Protein AF-F9QA56-F1 (afdb_monomer)

Nearest PDB structures (foldseek):
  3ea0-assembly1_B  TM=2.515E-01  e=5.660E+00  Chlorobaculum tepidum TLS
  6xyw-assembly1_Bb  TM=1.939E-01  e=3.636E+00  Arabidopsis thaliana
  6xlp-assembly1_A  TM=2.332E-01  e=3.414E+00  Escherichia coli
  7zhf-assembly1_A  TM=1.892E-01  e=4.988E+00  Sulfolobus acidocaldarius

Sequence (209 aa):
MPCRKQERSIDASATKNHLLLNNFVAMQKRMEHYQKSTERPYLHLVDGGLTDNSGLASLLDMSNLLSMRKLYADLKNYNLRNIIVVNVNAQNERTSDIDKSADIPGIKDVVNTVINVPIDKATESTVLRSQKFADQWNAYAKRKKGTKIKIYFVNLSLKNLPEGQLKNDVLNIGTSFYLPESDVDKLREAARILLEQSKEYHAALKALQ

Mean predicted aligned error: 13.63 Å

Secondary structure (DSSP, 8-state):
-----------HHHHHHHHHHHHHHHHHHHHHHHH-TTT--------GGGT-SSSHHHHHHHHHHS-HHHHHHHHHTTT--EEEEEEEE-------GGGG--SPPPHHHHHHHHHHHHHHHHHHHHHHHHHHHHHHHHHHHHTSSSS--EEEEEEEEGGGSPSSHHHHHHHT----S---HHHHHHHHHHHHHHHHH-HHHHHHHHHH-

Solvent-accessible surface area (backbone atoms only — not comparable to full-atom values): 12656 Å² total; per-residue (Å²): 139,84,87,81,83,79,81,79,79,77,59,68,67,60,55,50,54,51,51,52,50,52,51,52,53,54,48,50,57,56,50,55,61,68,67,38,50,89,86,44,79,71,86,88,82,72,68,59,61,65,68,34,68,70,63,53,62,63,59,49,49,59,52,67,76,38,55,68,68,56,53,51,56,58,49,52,76,69,72,51,48,75,46,79,45,79,47,66,45,77,76,61,61,70,82,65,73,67,87,76,53,96,65,82,78,50,76,68,54,53,51,49,51,65,50,48,57,58,23,53,55,42,35,52,54,40,52,55,48,51,49,51,48,31,52,52,46,36,60,54,30,70,76,50,81,76,89,47,51,39,53,34,67,27,79,44,45,58,85,74,47,67,90,52,69,68,35,57,53,65,26,50,57,73,97,58,101,67,80,56,70,72,57,53,52,49,49,53,51,50,50,51,55,54,50,75,70,32,66,48,44,52,56,44,53,66,71,75,110

Organism: NCBI:txid1035188

Foldseek 3Di:
DDDDDDDDPPPPVVVLVVVLVVVVVVVVVVVVVVVPCVVPVDDDDDDCCLQEVFCLVVVVVVPSVDDLVRVQVVVVVVVAQEAEAETEAQAADPPPCPVVDPDDDDPVRVVVVVSVPNHVVSHVVSLVVVVVVQVVQQVVQVPDPDRGYHYQYHYHYLCPDPDDDLSNLSSNQDPDPDDDPVNVVSVVVSVVRRLVPTPSNVVRVVSVD

Structure (mmCIF, N/CA/C/O backbone):
data_AF-F9QA56-F1
#
_entry.id   AF-F9QA56-F1
#
loop_
_atom_site.group_PDB
_atom_site.id
_atom_site.type_symbol
_atom_site.label_atom_id
_atom_site.label_alt_id
_atom_site.label_comp_id
_atom_site.label_asym_id
_atom_site.label_entity_id
_atom_site.label_seq_id
_atom_site.pdbx_PDB_ins_code
_atom_site.Cartn_x
_atom_site.Cartn_y
_atom_site.Cartn_z
_atom_site.occupancy
_atom_site.B_iso_or_equiv
_atom_site.auth_seq_id
_atom_site.auth_comp_id
_atom_site.auth_asym_id
_atom_site.auth_atom_id
_atom_site.pdbx_PDB_model_num
ATOM 1 N N . MET A 1 1 ? -13.045 49.785 26.413 1.00 35.81 1 MET A N 1
ATOM 2 C CA . MET A 1 1 ? -13.601 49.104 25.222 1.00 35.81 1 MET A CA 1
ATOM 3 C C . MET A 1 1 ? -12.590 48.080 24.716 1.00 35.81 1 MET A C 1
ATOM 5 O O . MET A 1 1 ? -11.540 48.508 24.255 1.00 35.81 1 MET A O 1
ATOM 9 N N . PRO A 1 2 ? -12.835 46.762 24.816 1.00 37.34 2 PRO A N 1
ATOM 10 C CA . PRO A 1 2 ? -12.006 45.763 24.152 1.00 37.34 2 PRO A CA 1
ATOM 11 C C . PRO A 1 2 ? -12.667 45.283 22.850 1.00 37.34 2 PRO A C 1
ATOM 13 O O . PRO A 1 2 ? -13.856 44.970 22.808 1.00 37.34 2 PRO A O 1
ATOM 16 N N . CYS A 1 3 ? -11.877 45.242 21.779 1.00 30.14 3 CYS A N 1
ATOM 17 C CA . CYS A 1 3 ? -12.280 44.790 20.452 1.00 30.14 3 CYS A CA 1
ATOM 18 C C . CYS A 1 3 ? -12.356 43.252 20.428 1.00 30.14 3 CYS A C 1
ATOM 20 O O . CYS A 1 3 ? -11.351 42.566 20.619 1.00 30.14 3 CYS A O 1
ATOM 22 N N . ARG A 1 4 ? -13.560 42.704 20.233 1.00 34.50 4 ARG A N 1
ATOM 23 C CA . ARG A 1 4 ? -13.838 41.261 20.178 1.00 34.50 4 ARG A CA 1
ATOM 24 C C . ARG A 1 4 ? -13.562 40.767 18.754 1.00 34.50 4 ARG A C 1
ATOM 26 O O . ARG A 1 4 ? -14.357 41.026 17.855 1.00 34.50 4 ARG A O 1
ATOM 33 N N . LYS A 1 5 ? -12.441 40.072 18.527 1.00 39.38 5 LYS A N 1
ATOM 34 C CA . LYS A 1 5 ? -12.202 39.366 17.257 1.00 39.38 5 LYS A CA 1
ATOM 35 C C . LYS A 1 5 ? -13.172 38.187 17.156 1.00 39.38 5 LYS A C 1
ATOM 37 O O . LYS A 1 5 ? -13.175 37.301 18.003 1.00 39.38 5 LYS A O 1
ATOM 42 N N . GLN A 1 6 ? -14.014 38.219 16.133 1.00 39.41 6 GLN A N 1
ATOM 43 C CA . GLN A 1 6 ? -14.978 37.181 15.795 1.00 39.41 6 GLN A CA 1
ATOM 44 C C . GLN A 1 6 ? -14.269 36.172 14.878 1.00 39.41 6 GLN A C 1
ATOM 46 O O . GLN A 1 6 ? -14.028 36.459 13.706 1.00 39.41 6 GLN A O 1
ATOM 51 N N . GLU A 1 7 ? -13.872 35.017 15.411 1.00 35.66 7 GLU A N 1
ATOM 52 C CA . GLU A 1 7 ? -13.363 33.907 14.599 1.00 35.66 7 GLU A CA 1
ATOM 53 C C . GLU A 1 7 ? -14.521 33.300 13.796 1.00 35.66 7 GLU A C 1
ATOM 55 O O . GLU A 1 7 ? -15.458 32.727 14.351 1.00 35.66 7 GLU A O 1
ATOM 60 N N . ARG A 1 8 ? -14.473 33.448 12.466 1.00 38.41 8 ARG A N 1
ATOM 61 C CA . ARG A 1 8 ? -15.330 32.695 11.544 1.00 38.41 8 ARG A CA 1
ATOM 62 C C . ARG A 1 8 ? -14.814 31.260 11.481 1.00 38.41 8 ARG A C 1
ATOM 64 O O . ARG A 1 8 ? -13.819 30.990 10.811 1.00 38.41 8 ARG A O 1
ATOM 71 N N . SER A 1 9 ? -15.510 30.338 12.135 1.00 38.72 9 SER A N 1
ATOM 72 C CA . SER A 1 9 ? -15.392 28.910 11.859 1.00 38.72 9 SER A CA 1
ATOM 73 C C . SER A 1 9 ? -15.979 28.630 10.471 1.00 38.72 9 SER A C 1
ATOM 75 O O . SER A 1 9 ? -17.186 28.486 10.293 1.00 38.72 9 SER A O 1
ATOM 77 N N . ILE A 1 10 ? -15.123 28.612 9.448 1.00 44.69 10 ILE A N 1
ATOM 78 C CA . ILE A 1 10 ? -15.511 28.150 8.113 1.00 44.69 10 ILE A CA 1
ATOM 79 C C . ILE A 1 10 ? -15.828 26.656 8.235 1.00 44.69 10 ILE A C 1
ATOM 81 O O . ILE A 1 10 ? -14.953 25.840 8.525 1.00 44.69 10 ILE A O 1
ATOM 85 N N . ASP A 1 11 ? -17.106 26.323 8.072 1.00 47.97 11 ASP A N 1
ATOM 86 C CA . ASP A 1 11 ? -17.644 24.978 8.226 1.00 47.97 11 ASP A CA 1
ATOM 87 C C . ASP A 1 11 ? -17.081 24.031 7.151 1.00 47.97 11 ASP A C 1
ATOM 89 O O . ASP A 1 11 ? -17.517 24.010 5.998 1.00 47.97 11 ASP A O 1
ATOM 93 N N . ALA A 1 12 ? -16.094 23.223 7.544 1.00 44.12 12 ALA A N 1
ATOM 94 C CA . ALA A 1 12 ? -15.416 22.241 6.699 1.00 44.12 12 ALA A CA 1
ATOM 95 C C . ALA A 1 12 ? -16.366 21.189 6.081 1.00 44.12 12 ALA A C 1
ATOM 97 O O . ALA A 1 12 ? -15.994 20.516 5.116 1.00 44.12 12 ALA A O 1
ATOM 98 N N . SER A 1 13 ? -17.585 21.043 6.619 1.00 38.88 13 SER A N 1
ATOM 99 C CA . SER A 1 13 ? -18.652 20.192 6.078 1.00 38.88 13 SER A CA 1
ATOM 100 C C . SER A 1 13 ? -19.217 20.745 4.764 1.00 38.88 13 SER A C 1
ATOM 102 O O . SER A 1 13 ? -19.320 20.019 3.770 1.00 38.88 13 SER A O 1
ATOM 104 N N . ALA A 1 14 ? -19.517 22.047 4.726 1.00 39.56 14 ALA A N 1
ATOM 105 C CA . ALA A 1 14 ? -20.070 22.721 3.555 1.00 39.56 14 ALA A CA 1
ATOM 106 C C . ALA A 1 14 ? -19.071 22.730 2.386 1.00 39.56 14 ALA A C 1
ATOM 108 O O . ALA A 1 14 ? -19.434 22.432 1.247 1.00 39.56 14 ALA A O 1
ATOM 109 N N . THR A 1 15 ? -17.789 22.961 2.678 1.00 50.47 15 THR A N 1
ATOM 110 C CA . THR A 1 15 ? -16.713 22.971 1.676 1.00 50.47 15 THR A CA 1
ATOM 111 C C . THR A 1 15 ? -16.468 21.585 1.075 1.00 50.47 15 THR A C 1
ATOM 113 O O . THR A 1 15 ? -16.257 21.471 -0.130 1.00 50.47 15 THR A O 1
ATOM 116 N N . LYS A 1 16 ? -16.554 20.511 1.877 1.00 47.44 16 LYS A N 1
ATOM 117 C CA . LYS A 1 16 ? -16.443 19.123 1.388 1.00 47.44 16 LYS A CA 1
ATOM 118 C C . LYS A 1 16 ? -17.591 18.743 0.459 1.00 47.44 16 LYS A C 1
ATOM 120 O O . LYS A 1 16 ? -17.346 18.142 -0.584 1.00 47.44 16 LYS A O 1
ATOM 125 N N . ASN A 1 17 ? -18.822 19.105 0.821 1.00 48.44 17 ASN A N 1
ATOM 126 C CA . ASN A 1 17 ? -19.997 18.835 -0.007 1.00 48.44 17 ASN A CA 1
ATOM 127 C C . ASN A 1 17 ? -19.939 19.612 -1.327 1.00 48.44 17 ASN A C 1
ATOM 129 O O . ASN A 1 17 ? -20.243 19.049 -2.373 1.00 48.44 17 ASN A O 1
ATOM 133 N N . HIS A 1 18 ? -19.472 20.863 -1.297 1.00 46.66 18 HIS A N 1
ATOM 134 C CA . HIS A 1 18 ? -19.273 21.666 -2.501 1.00 46.66 18 HIS A CA 1
ATOM 135 C C . HIS A 1 18 ? -18.178 21.085 -3.413 1.00 46.66 18 HIS A C 1
ATOM 137 O O . HIS A 1 18 ? -18.371 20.981 -4.620 1.00 46.66 18 HIS A O 1
ATOM 143 N N . LEU A 1 19 ? -17.062 20.617 -2.843 1.00 49.53 19 LEU A N 1
ATOM 144 C CA . LEU A 1 19 ? -15.977 19.983 -3.598 1.00 49.53 19 LEU A CA 1
ATOM 145 C C . LEU A 1 19 ? -16.416 18.662 -4.255 1.00 49.53 19 LEU A C 1
ATOM 147 O O . LEU A 1 19 ? -16.087 18.409 -5.411 1.00 49.53 19 LEU A O 1
ATOM 151 N N . LEU A 1 20 ? -17.192 17.838 -3.542 1.00 52.03 20 LEU A N 1
ATOM 152 C CA . LEU A 1 20 ? -17.760 16.598 -4.081 1.00 52.03 20 LEU A CA 1
ATOM 153 C C . LEU A 1 20 ? -18.742 16.871 -5.224 1.00 52.03 20 LEU A C 1
ATOM 155 O O . LEU A 1 20 ? -18.661 16.215 -6.260 1.00 52.03 20 LEU A O 1
ATOM 159 N N . LEU A 1 21 ? -19.627 17.858 -5.060 1.00 52.78 21 LEU A N 1
ATOM 160 C CA . LEU A 1 21 ? -20.592 18.239 -6.090 1.00 52.78 21 LEU A CA 1
ATOM 161 C C . LEU A 1 21 ? -19.885 18.771 -7.343 1.00 52.78 21 LEU A C 1
ATOM 163 O O . LEU A 1 21 ? -20.208 18.365 -8.455 1.00 52.78 21 LEU A O 1
ATOM 167 N N . ASN A 1 22 ? -18.869 19.617 -7.162 1.00 64.69 22 ASN A N 1
ATOM 168 C CA . ASN A 1 22 ? -18.089 20.174 -8.265 1.00 64.69 22 ASN A CA 1
ATOM 169 C C . ASN A 1 22 ? -17.319 19.088 -9.023 1.00 64.69 22 ASN A C 1
ATOM 171 O O . ASN A 1 22 ? -17.294 19.104 -10.252 1.00 64.69 22 ASN A O 1
ATOM 175 N N . ASN A 1 23 ? -16.749 18.110 -8.314 1.00 61.75 23 ASN A N 1
ATOM 176 C CA . ASN A 1 23 ? -16.077 16.974 -8.943 1.00 61.75 23 ASN A CA 1
ATOM 177 C C . ASN A 1 23 ? -17.061 16.091 -9.722 1.00 61.75 23 ASN A C 1
ATOM 179 O O . ASN A 1 23 ? -16.741 15.653 -10.825 1.00 61.75 23 ASN A O 1
ATOM 183 N N . PHE A 1 24 ? -18.268 15.876 -9.193 1.00 65.06 24 PHE A N 1
ATOM 184 C CA . PHE A 1 24 ? -19.305 15.100 -9.872 1.00 65.06 24 PHE A CA 1
ATOM 185 C C . PHE A 1 24 ? -19.802 15.801 -11.145 1.00 65.06 24 PHE A C 1
ATOM 187 O O . PHE A 1 24 ? -19.897 15.177 -12.198 1.00 65.06 24 PHE A O 1
ATOM 194 N N . VAL A 1 25 ? -20.031 17.116 -11.082 1.00 68.62 25 VAL A N 1
ATOM 195 C CA . VAL A 1 25 ? -20.419 17.935 -12.243 1.00 68.62 25 VAL A CA 1
ATOM 196 C C . VAL A 1 25 ? -19.295 17.994 -13.282 1.00 68.62 25 VAL A C 1
ATOM 198 O O . VAL A 1 25 ? -19.552 17.895 -14.481 1.00 68.62 25 VAL A O 1
ATOM 201 N N . ALA A 1 26 ? -18.037 18.111 -12.852 1.00 68.81 26 ALA A N 1
ATOM 202 C CA . ALA A 1 26 ? -16.885 18.075 -13.752 1.00 68.81 26 ALA A CA 1
ATOM 203 C C . ALA A 1 26 ? -16.736 16.708 -14.440 1.00 68.81 26 ALA A C 1
ATOM 205 O O . ALA A 1 26 ? -16.426 16.643 -15.631 1.00 68.81 26 ALA A O 1
ATOM 206 N N . MET A 1 27 ? -16.996 15.620 -13.710 1.00 65.69 27 MET A N 1
ATOM 207 C CA . MET A 1 27 ? -17.016 14.265 -14.254 1.00 65.69 27 MET A CA 1
ATOM 208 C C . MET A 1 27 ? -18.163 14.082 -15.254 1.00 65.69 27 MET A C 1
ATOM 210 O O . MET A 1 27 ? -17.912 13.608 -16.357 1.00 65.69 27 MET A O 1
ATOM 214 N N . GLN A 1 28 ? -19.382 14.533 -14.936 1.00 68.12 28 GLN A N 1
ATOM 215 C CA . GLN A 1 28 ? -20.512 14.511 -15.873 1.00 68.12 28 GLN A CA 1
ATOM 216 C C . GLN A 1 28 ? -20.207 15.285 -17.158 1.00 68.12 28 GLN A C 1
ATOM 218 O O . GLN A 1 28 ? -20.360 14.729 -18.239 1.00 68.12 28 GLN A O 1
ATOM 223 N N . LYS A 1 29 ? -19.667 16.508 -17.064 1.00 72.62 29 LYS A N 1
ATOM 224 C CA . LYS A 1 29 ? -19.265 17.289 -18.248 1.00 72.62 29 LYS A CA 1
ATOM 225 C C . LYS A 1 29 ? -18.205 16.585 -19.096 1.00 72.62 29 LYS A C 1
ATOM 227 O O . LYS A 1 29 ? -18.256 16.649 -20.324 1.00 72.62 29 LYS A O 1
ATOM 232 N N . ARG A 1 30 ? -17.245 15.900 -18.462 1.00 67.44 30 ARG A N 1
ATOM 233 C CA . ARG A 1 30 ? -16.271 15.052 -19.168 1.00 67.44 30 ARG A CA 1
ATOM 234 C C . ARG A 1 30 ? -16.953 13.876 -19.866 1.00 67.44 30 ARG A C 1
ATOM 236 O O . ARG A 1 30 ? -16.607 13.590 -21.004 1.00 67.44 30 ARG A O 1
ATOM 243 N N . MET A 1 31 ? -17.923 13.228 -19.221 1.00 69.25 31 MET A N 1
ATOM 244 C CA . MET A 1 31 ? -18.678 12.114 -19.804 1.00 69.25 31 MET A CA 1
ATOM 245 C C . MET A 1 31 ? -19.580 12.546 -20.965 1.00 69.25 31 MET A C 1
ATOM 247 O O . MET A 1 31 ? -19.635 11.842 -21.968 1.00 69.25 31 MET A O 1
ATOM 251 N N . GLU A 1 32 ? -20.208 13.721 -20.890 1.00 73.19 32 GLU A N 1
ATOM 252 C CA . GLU A 1 32 ? -21.004 14.300 -21.983 1.00 73.19 32 GLU A CA 1
ATOM 253 C C . GLU A 1 32 ? -20.180 14.469 -23.268 1.00 73.19 32 GLU A C 1
ATOM 255 O O . GLU A 1 32 ? -20.675 14.216 -24.365 1.00 73.19 32 GLU A O 1
ATOM 260 N N . HIS A 1 33 ? -18.894 14.820 -23.152 1.00 64.75 33 HIS A N 1
ATOM 261 C CA . HIS A 1 33 ? -18.004 14.944 -24.312 1.00 64.75 33 HIS A CA 1
ATOM 262 C C . HIS A 1 33 ? -17.713 13.600 -24.995 1.00 64.75 33 HIS A C 1
ATOM 264 O O . HIS A 1 33 ? -17.426 13.585 -26.190 1.00 64.75 33 HIS A O 1
ATOM 270 N N . TYR A 1 34 ? -17.807 12.481 -24.269 1.00 62.66 34 TYR A N 1
ATOM 271 C CA . TYR A 1 34 ? -17.652 11.133 -24.828 1.00 62.66 34 TYR A CA 1
ATOM 272 C C . TYR A 1 34 ? -18.954 10.573 -25.419 1.00 62.66 34 TYR A C 1
ATOM 274 O O . TYR A 1 34 ? -18.911 9.605 -26.171 1.00 62.66 34 TYR A O 1
ATOM 282 N N . GLN A 1 35 ? -20.108 11.176 -25.116 1.00 66.12 35 GLN A N 1
ATOM 283 C CA . GLN A 1 35 ? -21.409 10.763 -25.662 1.00 66.12 35 GLN A CA 1
ATOM 284 C C . GLN A 1 35 ? -21.683 11.335 -27.060 1.00 66.12 35 GLN A C 1
ATOM 286 O O . GLN A 1 35 ? -22.555 10.843 -27.775 1.00 66.12 35 GLN A O 1
ATOM 291 N N . LYS A 1 36 ? -20.924 12.350 -27.483 1.00 75.56 36 LYS A N 1
ATOM 292 C CA . LYS A 1 36 ? -21.028 12.949 -28.817 1.00 75.56 36 LYS A CA 1
ATOM 293 C C . LYS A 1 36 ? -20.202 12.175 -29.849 1.00 75.56 36 LYS A C 1
ATOM 295 O O . LYS A 1 36 ? -19.154 12.641 -30.297 1.00 75.56 36 LYS A O 1
ATOM 300 N N . SER A 1 37 ? -20.694 11.003 -30.249 1.00 61.44 37 SER A N 1
ATOM 301 C CA . SER A 1 37 ? -20.017 10.121 -31.216 1.00 61.44 37 SER A CA 1
ATOM 302 C C . SER A 1 37 ? -19.762 10.770 -32.585 1.00 61.44 37 SER A C 1
ATOM 304 O O . SER A 1 37 ? -18.827 10.384 -33.279 1.00 61.44 37 SER A O 1
ATOM 306 N N . THR A 1 38 ? -20.542 11.789 -32.961 1.00 74.12 38 THR A N 1
ATOM 307 C CA . THR A 1 38 ? -20.359 12.575 -34.192 1.00 74.12 38 THR A CA 1
ATOM 308 C C . THR A 1 38 ? -19.212 13.585 -34.117 1.00 74.12 38 THR A C 1
ATOM 310 O O . THR A 1 38 ? -18.545 13.806 -35.122 1.00 74.12 38 THR A O 1
ATOM 313 N N . GLU A 1 39 ? -18.949 14.187 -32.952 1.00 75.69 39 GLU A N 1
ATOM 314 C CA . GLU A 1 39 ? -17.832 15.133 -32.758 1.00 75.69 39 GLU A CA 1
ATOM 315 C C . GLU A 1 39 ? -16.525 14.407 -32.381 1.00 75.69 39 GLU A C 1
ATOM 317 O O . GLU A 1 39 ? -15.434 14.921 -32.629 1.00 75.69 39 GLU A O 1
ATOM 322 N N . ARG A 1 40 ? -16.619 13.215 -31.774 1.00 64.06 40 ARG A N 1
ATOM 323 C CA . ARG A 1 40 ? -15.479 12.389 -31.343 1.00 64.06 40 ARG A CA 1
ATOM 324 C C . ARG A 1 40 ? -15.723 10.911 -31.673 1.00 64.06 40 ARG A C 1
ATOM 326 O O . ARG A 1 40 ? -16.098 10.143 -30.789 1.00 64.06 40 ARG A O 1
ATOM 333 N N . PRO A 1 41 ? -15.499 10.496 -32.931 1.00 65.62 41 PRO A N 1
ATOM 334 C CA . PRO A 1 41 ? -15.767 9.125 -33.371 1.00 65.62 41 PRO A CA 1
ATOM 335 C C . PRO A 1 41 ? -14.779 8.088 -32.817 1.00 65.62 41 PRO A C 1
ATOM 337 O O . PRO A 1 41 ? -15.047 6.891 -32.889 1.00 65.62 41 PRO A O 1
ATOM 340 N N . TYR A 1 42 ? -13.651 8.527 -32.249 1.00 61.03 42 TYR A N 1
ATOM 341 C CA . TYR A 1 42 ? -12.602 7.651 -31.731 1.00 61.03 42 TYR A CA 1
ATOM 342 C C . TYR A 1 42 ? -12.332 7.927 -30.251 1.00 61.03 42 TYR A C 1
ATOM 344 O O . TYR A 1 42 ? -12.142 9.074 -29.836 1.00 61.03 42 TYR A O 1
ATOM 352 N N . LEU A 1 43 ? -12.289 6.854 -29.458 1.00 67.31 43 LEU A N 1
ATOM 353 C CA . LEU A 1 43 ? -11.922 6.880 -28.047 1.00 67.31 43 LEU A CA 1
ATOM 354 C C . LEU A 1 43 ? -10.460 6.446 -27.902 1.00 67.31 43 LEU A C 1
ATOM 356 O O . LEU A 1 43 ? -10.126 5.286 -28.127 1.00 67.31 43 LEU A O 1
ATOM 360 N N . HIS A 1 44 ? -9.591 7.379 -27.518 1.00 61.47 44 HIS A N 1
ATOM 361 C CA . HIS A 1 44 ? -8.196 7.078 -27.208 1.00 61.47 44 HIS A CA 1
ATOM 362 C C . HIS A 1 44 ? -8.081 6.706 -25.733 1.00 61.47 44 HIS A C 1
ATOM 364 O O . HIS A 1 44 ? -8.224 7.559 -24.857 1.00 61.47 44 HIS A O 1
ATOM 370 N N . LEU A 1 45 ? -7.857 5.422 -25.470 1.00 58.00 45 LEU A N 1
ATOM 371 C CA . LEU A 1 45 ? -7.601 4.903 -24.134 1.00 58.00 45 LEU A CA 1
ATOM 372 C C . LEU A 1 45 ? -6.097 4.790 -23.918 1.00 58.00 45 LEU A C 1
ATOM 374 O O . LEU A 1 45 ? -5.344 4.440 -24.824 1.00 58.00 45 LEU A O 1
ATOM 378 N N . VAL A 1 46 ? -5.683 5.110 -22.703 1.00 62.66 46 VAL A N 1
ATOM 379 C CA . VAL A 1 46 ? -4.301 5.026 -22.245 1.00 62.66 46 VAL A CA 1
ATOM 380 C C . VAL A 1 46 ? -4.277 4.030 -21.090 1.00 62.66 46 VAL A C 1
ATOM 382 O O . VAL A 1 46 ? -5.266 3.923 -20.361 1.00 62.66 46 VAL A O 1
ATOM 385 N N . ASP A 1 47 ? -3.186 3.279 -20.949 1.00 59.62 47 ASP A N 1
ATOM 386 C CA . ASP A 1 47 ? -3.034 2.305 -19.867 1.00 59.62 47 ASP A CA 1
ATOM 387 C C . ASP A 1 47 ? -3.174 2.988 -18.492 1.00 59.62 47 ASP A C 1
ATOM 389 O O . ASP A 1 47 ? -2.595 4.050 -18.245 1.00 59.62 47 ASP A O 1
ATOM 393 N N . GLY A 1 48 ? -3.939 2.364 -17.593 1.00 56.84 48 GLY A N 1
ATOM 394 C CA . GLY A 1 48 ? -4.174 2.844 -16.235 1.00 56.84 48 GLY A CA 1
ATOM 395 C C . GLY A 1 48 ? -2.890 2.985 -15.418 1.00 56.84 48 GLY A C 1
ATOM 396 O O . GLY A 1 48 ? -2.817 3.896 -14.593 1.00 56.84 48 GLY A O 1
ATOM 397 N N . GLY A 1 49 ? -1.853 2.190 -15.717 1.00 58.28 49 GLY A N 1
ATOM 398 C CA . GLY A 1 49 ? -0.530 2.291 -15.083 1.00 58.28 49 GLY A CA 1
ATOM 399 C C . GLY A 1 49 ? 0.172 3.643 -15.284 1.00 58.28 49 GLY A C 1
ATOM 400 O O . GLY A 1 49 ? 1.021 4.019 -14.481 1.00 58.28 49 GLY A O 1
ATOM 401 N N . LEU A 1 50 ? -0.223 4.418 -16.307 1.00 54.09 50 LEU A N 1
ATOM 402 C CA . LEU A 1 50 ? 0.258 5.789 -16.542 1.00 54.09 50 LEU A CA 1
ATOM 403 C C . LEU A 1 50 ? -0.461 6.839 -15.678 1.00 54.09 50 LEU A C 1
ATOM 405 O O . LEU A 1 50 ? -0.020 7.983 -15.577 1.00 54.09 50 LEU A O 1
ATOM 409 N N . THR A 1 51 ? -1.590 6.466 -15.079 1.00 55.19 51 THR A N 1
ATOM 410 C CA . THR A 1 51 ? -2.438 7.348 -14.263 1.00 55.19 51 THR A CA 1
ATOM 411 C C . THR A 1 51 ? -2.440 6.973 -12.780 1.00 55.19 51 THR A C 1
ATOM 413 O O . THR A 1 51 ? -2.675 7.839 -11.940 1.00 55.19 51 THR A O 1
ATOM 416 N N . ASP A 1 52 ? -2.140 5.711 -12.460 1.00 60.94 52 ASP A N 1
ATOM 417 C CA . ASP A 1 52 ? -1.952 5.168 -11.115 1.00 60.94 52 ASP A CA 1
ATOM 418 C C . ASP A 1 52 ? -1.133 3.866 -11.203 1.00 60.94 52 ASP A C 1
ATOM 420 O O . ASP A 1 52 ? -1.580 2.885 -11.794 1.00 60.94 52 ASP A O 1
ATOM 424 N N . ASN A 1 53 ? 0.056 3.837 -10.595 1.00 58.69 53 ASN A N 1
ATOM 425 C CA . ASN A 1 53 ? 0.936 2.660 -10.591 1.00 58.69 53 ASN A CA 1
ATOM 426 C C . ASN A 1 53 ? 0.590 1.649 -9.471 1.00 58.69 53 ASN A C 1
ATOM 428 O O . ASN A 1 53 ? 1.258 0.635 -9.305 1.00 58.69 53 ASN A O 1
ATOM 432 N N . SER A 1 54 ? -0.417 1.931 -8.638 1.00 64.50 54 SER A N 1
ATOM 433 C CA . SER A 1 54 ? -0.765 1.122 -7.457 1.00 64.50 54 SER A CA 1
ATOM 434 C C . SER A 1 54 ? -2.230 0.657 -7.421 1.00 64.50 54 SER A C 1
ATOM 436 O O . SER A 1 54 ? -2.606 -0.116 -6.542 1.00 64.50 54 SER A O 1
ATOM 438 N N . GLY A 1 55 ? -3.082 1.114 -8.346 1.00 67.12 55 GLY A N 1
ATOM 439 C CA . GLY A 1 55 ? -4.513 0.762 -8.407 1.00 67.12 55 GLY A CA 1
ATOM 440 C C . GLY A 1 55 ? -5.352 1.252 -7.214 1.00 67.12 55 GLY A C 1
ATOM 441 O O . GLY A 1 55 ? -6.516 0.873 -7.054 1.00 67.12 55 GLY A O 1
ATOM 442 N N . LEU A 1 56 ? -4.778 2.099 -6.359 1.00 72.00 56 LEU A N 1
ATOM 443 C CA . LEU A 1 56 ? -5.419 2.642 -5.165 1.00 72.00 56 LEU A CA 1
ATOM 444 C C . LEU A 1 56 ? -6.473 3.706 -5.508 1.00 72.00 56 LEU A C 1
ATOM 446 O O . LEU A 1 56 ? -7.409 3.914 -4.732 1.00 72.00 56 LEU A O 1
ATOM 450 N N . ALA A 1 57 ? -6.359 4.364 -6.664 1.00 68.12 57 ALA A N 1
ATOM 451 C CA . ALA A 1 57 ? -7.287 5.396 -7.108 1.00 68.12 57 ALA A CA 1
ATOM 452 C C . ALA A 1 57 ? -8.706 4.835 -7.275 1.00 68.12 57 ALA A C 1
ATOM 454 O O . ALA A 1 57 ? -9.659 5.407 -6.746 1.00 68.12 57 ALA A O 1
ATOM 455 N N . SER A 1 58 ? -8.854 3.664 -7.904 1.00 63.81 58 SER A N 1
ATOM 456 C CA . SER A 1 58 ? -10.162 3.025 -8.100 1.00 63.81 58 SER A CA 1
ATOM 457 C C . SER A 1 58 ? -10.825 2.621 -6.777 1.00 63.81 58 SER A C 1
ATOM 459 O O . SER A 1 58 ? -12.028 2.822 -6.598 1.00 63.81 58 SER A O 1
ATOM 461 N N . LEU A 1 59 ? -10.045 2.117 -5.812 1.00 64.31 59 LEU A N 1
ATOM 462 C CA . LEU A 1 59 ? -10.544 1.792 -4.468 1.00 64.31 59 LEU A CA 1
ATOM 463 C C . LEU A 1 59 ? -11.023 3.046 -3.729 1.00 64.31 59 LEU A C 1
ATOM 465 O O . LEU A 1 59 ? -12.079 3.048 -3.087 1.00 64.31 59 LEU A O 1
ATOM 469 N N . LEU A 1 60 ? -10.263 4.135 -3.842 1.00 67.00 60 LEU A N 1
ATOM 470 C CA . LEU A 1 60 ? -10.625 5.410 -3.241 1.00 67.00 60 LEU A CA 1
ATOM 471 C C . LEU A 1 60 ? -11.864 6.019 -3.894 1.00 67.00 60 LEU A C 1
ATOM 473 O O . LEU A 1 60 ? -12.705 6.549 -3.170 1.00 67.00 60 LEU A O 1
ATOM 477 N N . ASP A 1 61 ? -12.024 5.924 -5.210 1.00 66.19 61 ASP A N 1
ATOM 478 C CA . ASP A 1 61 ? -13.190 6.453 -5.918 1.00 66.19 61 ASP A CA 1
ATOM 479 C C . ASP A 1 61 ? -14.479 5.744 -5.515 1.00 66.19 61 ASP A C 1
ATOM 481 O O . ASP A 1 61 ? -15.456 6.413 -5.168 1.00 66.19 61 ASP A O 1
ATOM 485 N N . MET A 1 62 ? -14.463 4.413 -5.405 1.00 58.62 62 MET A N 1
ATOM 486 C CA . MET A 1 62 ? -15.596 3.664 -4.850 1.00 58.62 62 MET A CA 1
ATOM 487 C C . MET A 1 62 ? -15.935 4.116 -3.420 1.00 58.62 62 MET A C 1
ATOM 489 O O . MET A 1 62 ? -17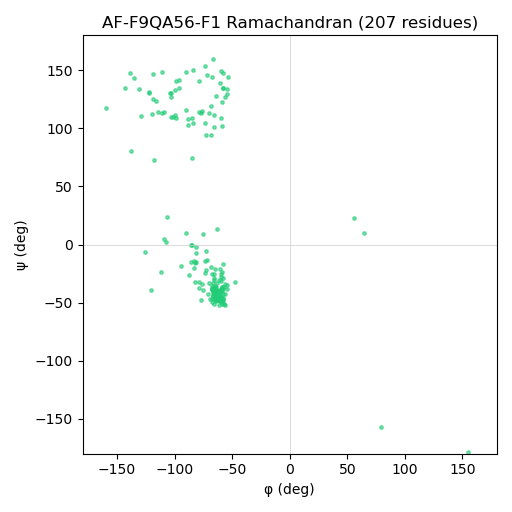.110 4.261 -3.070 1.00 58.62 62 MET A O 1
ATOM 493 N N . SER A 1 63 ? -14.918 4.415 -2.604 1.00 61.28 63 SER A N 1
ATOM 494 C CA . SER A 1 63 ? -15.115 4.938 -1.247 1.00 61.28 63 SER A CA 1
ATOM 495 C C . SER A 1 63 ? -15.588 6.399 -1.195 1.00 61.28 63 SER A C 1
ATOM 497 O O . SER A 1 63 ? -16.157 6.813 -0.191 1.00 61.28 63 SER A O 1
ATOM 499 N N . ASN A 1 64 ? -15.372 7.194 -2.248 1.00 62.78 64 ASN A N 1
ATOM 500 C CA . ASN A 1 64 ? -15.866 8.574 -2.329 1.00 62.78 64 ASN A CA 1
ATOM 501 C C . ASN A 1 64 ? -17.332 8.621 -2.777 1.00 62.78 64 ASN A C 1
ATOM 503 O O . ASN A 1 64 ? -18.072 9.509 -2.353 1.00 62.78 64 ASN A O 1
ATOM 507 N N . LEU A 1 65 ? -17.750 7.672 -3.621 1.00 58.66 65 LEU A N 1
ATOM 508 C CA . LEU A 1 65 ? -19.131 7.540 -4.095 1.00 58.66 65 LEU A CA 1
ATOM 509 C C . LEU A 1 65 ? -20.089 7.131 -2.964 1.00 58.66 65 LEU A C 1
ATOM 511 O O . LEU A 1 65 ? -21.228 7.598 -2.902 1.00 58.66 65 LEU A O 1
ATOM 515 N N . LEU A 1 66 ? -19.628 6.291 -2.034 1.00 60.41 66 LEU A N 1
ATOM 516 C CA . LEU A 1 66 ? -20.386 5.871 -0.855 1.00 60.41 66 LEU A CA 1
ATOM 517 C C . LEU A 1 66 ? -19.899 6.613 0.389 1.00 60.41 66 LEU A C 1
ATOM 519 O O . LEU A 1 66 ? -18.730 6.553 0.739 1.00 60.41 66 LEU A O 1
ATOM 523 N N . SER A 1 67 ? -20.788 7.261 1.150 1.00 74.38 67 SER A N 1
ATOM 524 C CA . SER A 1 67 ? -20.345 7.858 2.417 1.00 74.38 67 SER A CA 1
ATOM 525 C C . SER A 1 67 ? -19.801 6.779 3.365 1.00 74.38 67 SER A C 1
ATOM 527 O O . SER A 1 67 ? -20.405 5.716 3.510 1.00 74.38 67 SER A O 1
ATOM 529 N N . MET A 1 68 ? -18.701 7.071 4.073 1.00 75.12 68 MET A N 1
ATOM 530 C CA . MET A 1 68 ? -18.053 6.155 5.033 1.00 75.12 68 MET A CA 1
ATOM 531 C C . MET A 1 68 ? -19.046 5.498 6.007 1.00 75.12 68 MET A C 1
ATOM 533 O O . MET A 1 68 ? -18.878 4.349 6.400 1.00 75.12 68 MET A O 1
ATOM 537 N N . ARG A 1 69 ? -20.124 6.207 6.371 1.00 79.94 69 ARG A N 1
ATOM 538 C CA . ARG A 1 69 ? -21.209 5.671 7.202 1.00 79.94 69 ARG A CA 1
ATOM 539 C C . ARG A 1 69 ? -21.964 4.521 6.532 1.00 79.94 69 ARG A C 1
ATOM 541 O O . ARG A 1 69 ? -22.228 3.541 7.220 1.00 79.94 69 ARG A O 1
ATOM 548 N N . LYS A 1 70 ? -22.348 4.671 5.258 1.00 78.44 70 LYS A N 1
ATOM 549 C CA . LYS A 1 70 ? -23.063 3.639 4.489 1.00 78.44 70 LYS A CA 1
ATOM 550 C C . LYS A 1 70 ? -22.161 2.425 4.294 1.00 78.44 70 LYS A C 1
ATOM 552 O O . LYS A 1 70 ? -22.512 1.350 4.754 1.00 78.44 70 LYS A O 1
ATOM 557 N N . LEU A 1 71 ? -20.940 2.649 3.803 1.00 78.12 71 LEU A N 1
ATOM 558 C CA . LEU A 1 71 ? -19.957 1.585 3.600 1.00 78.12 71 LEU A CA 1
ATOM 559 C C . LEU A 1 71 ? -19.671 0.795 4.891 1.00 78.12 71 LEU A C 1
AT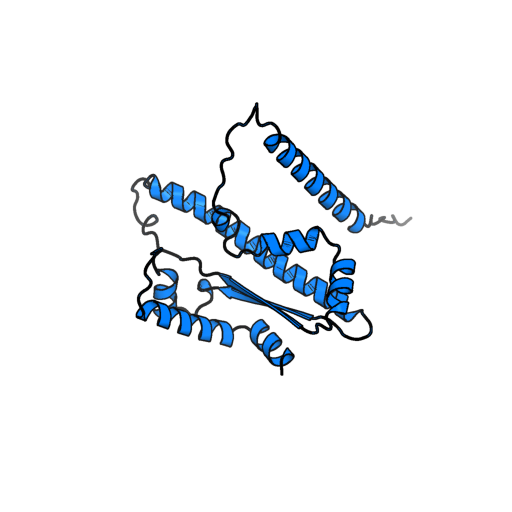OM 561 O O . LEU A 1 71 ? -19.634 -0.429 4.877 1.00 78.12 71 LEU A O 1
ATOM 565 N N . TYR A 1 72 ? -19.527 1.477 6.033 1.00 80.94 72 TYR A N 1
ATOM 566 C CA . TYR A 1 72 ? -19.348 0.809 7.328 1.00 80.94 72 TYR A CA 1
ATOM 567 C C . TYR A 1 72 ? -20.570 -0.009 7.756 1.00 80.94 72 TYR A C 1
ATOM 569 O O . TYR A 1 72 ? -20.407 -1.069 8.354 1.00 80.94 72 TYR A O 1
ATOM 577 N N . ALA A 1 73 ? -21.786 0.483 7.507 1.00 82.81 73 ALA A N 1
ATOM 578 C CA . ALA A 1 73 ? -23.006 -0.252 7.829 1.00 82.81 73 ALA A CA 1
ATOM 579 C C . ALA A 1 73 ? -23.135 -1.512 6.964 1.00 82.81 73 ALA A C 1
ATOM 581 O O . ALA A 1 73 ? -23.390 -2.584 7.506 1.00 82.81 73 ALA A O 1
ATOM 582 N N . ASP A 1 74 ? -22.867 -1.390 5.665 1.00 79.50 74 ASP A N 1
ATOM 583 C CA . ASP A 1 74 ? -22.927 -2.501 4.718 1.00 79.50 74 ASP A CA 1
ATOM 584 C C . ASP A 1 74 ? -21.885 -3.569 5.067 1.00 79.50 74 ASP A C 1
ATOM 586 O O . ASP A 1 74 ? -22.225 -4.741 5.214 1.00 79.50 74 ASP A O 1
ATOM 590 N N . LEU A 1 75 ? -20.633 -3.167 5.320 1.00 78.50 75 LEU A N 1
ATOM 591 C CA . LEU A 1 75 ? -19.559 -4.096 5.688 1.00 78.50 75 LEU A CA 1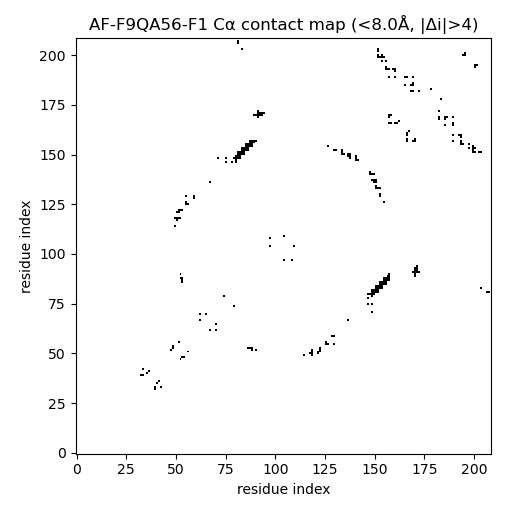
ATOM 592 C C . LEU A 1 75 ? -19.788 -4.781 7.043 1.00 78.50 75 LEU A C 1
ATOM 594 O O . LEU A 1 75 ? -19.313 -5.897 7.262 1.00 78.50 75 LEU A O 1
ATOM 598 N N . LYS A 1 76 ? -20.550 -4.158 7.950 1.00 81.81 76 LYS A N 1
ATOM 599 C CA . LYS A 1 76 ? -20.901 -4.761 9.243 1.00 81.81 76 LYS A CA 1
ATOM 600 C C . LYS A 1 76 ? -21.792 -5.995 9.086 1.00 81.81 76 LYS A C 1
ATOM 602 O O . LYS A 1 76 ? -21.701 -6.898 9.914 1.00 81.81 76 LYS A O 1
ATOM 607 N N . ASN A 1 77 ? -22.601 -6.061 8.029 1.00 77.50 77 ASN A N 1
ATOM 608 C CA . ASN A 1 77 ? -23.482 -7.203 7.765 1.00 77.50 77 ASN A CA 1
ATOM 609 C C . ASN A 1 77 ? -22.704 -8.473 7.387 1.00 77.50 77 ASN A C 1
ATOM 611 O O . ASN A 1 77 ? -23.215 -9.574 7.553 1.00 77.50 77 ASN A O 1
ATOM 615 N N . TYR A 1 78 ? -21.449 -8.330 6.952 1.00 76.62 78 TYR A N 1
ATOM 616 C CA . TYR A 1 78 ? -20.571 -9.442 6.573 1.00 76.62 78 TYR A CA 1
ATOM 617 C C . TYR A 1 78 ? -19.729 -9.984 7.738 1.00 76.62 78 TYR A C 1
ATOM 619 O O . TYR A 1 78 ? -18.807 -10.765 7.529 1.00 76.62 78 TYR A O 1
ATOM 627 N N . ASN A 1 79 ? -20.010 -9.558 8.976 1.00 77.56 79 ASN A N 1
ATOM 628 C CA . ASN A 1 79 ? -19.301 -9.991 10.185 1.00 77.56 79 ASN A CA 1
ATOM 629 C C . ASN A 1 79 ? -17.771 -9.768 10.151 1.00 77.56 79 ASN A C 1
ATOM 631 O O . ASN A 1 79 ? -17.016 -10.404 10.891 1.00 77.56 79 ASN A O 1
ATOM 635 N N . LEU A 1 80 ? -17.317 -8.829 9.316 1.00 79.12 80 LEU A N 1
ATOM 636 C CA . LEU A 1 80 ? -15.912 -8.472 9.168 1.00 79.12 80 LEU A CA 1
ATOM 637 C C . LEU A 1 80 ? -15.386 -7.795 10.439 1.00 79.12 80 LEU A C 1
ATOM 639 O O . LEU A 1 80 ? -16.083 -7.021 11.101 1.00 79.12 80 LEU A O 1
ATOM 643 N N . ARG A 1 81 ? -14.124 -8.073 10.771 1.00 86.44 81 ARG A N 1
ATOM 644 C CA . ARG A 1 81 ? -13.424 -7.468 11.920 1.00 86.44 81 ARG A CA 1
ATOM 645 C C . ARG A 1 81 ? -12.175 -6.710 11.501 1.00 86.44 81 ARG A C 1
ATOM 647 O O . ARG A 1 81 ? -11.923 -5.620 12.006 1.00 86.44 81 ARG A O 1
ATOM 654 N N . ASN A 1 82 ? -11.439 -7.260 10.545 1.00 86.62 82 ASN A N 1
ATOM 655 C CA . ASN A 1 82 ? -10.198 -6.697 10.043 1.00 86.62 82 ASN A CA 1
ATOM 656 C C . ASN A 1 82 ? -10.249 -6.677 8.516 1.00 86.62 82 ASN A C 1
ATOM 658 O O . ASN A 1 82 ? -10.634 -7.666 7.898 1.00 86.62 82 ASN A O 1
ATOM 662 N N . ILE A 1 83 ? -9.864 -5.553 7.927 1.00 87.69 83 ILE A N 1
ATOM 663 C CA . ILE A 1 83 ? -9.610 -5.401 6.498 1.00 87.69 83 ILE A CA 1
ATOM 664 C C . ILE A 1 83 ? -8.144 -5.012 6.380 1.00 87.69 83 ILE A C 1
ATOM 666 O O . ILE A 1 83 ? -7.707 -4.050 7.012 1.00 87.69 83 ILE A O 1
ATOM 670 N N . ILE A 1 84 ? -7.382 -5.769 5.603 1.00 90.00 84 ILE A N 1
A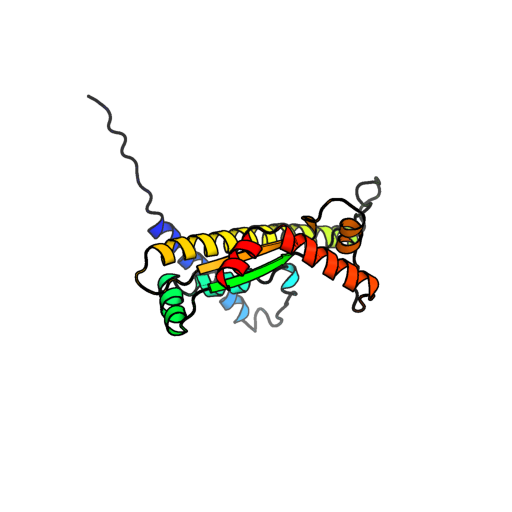TOM 671 C CA . ILE A 1 84 ? -5.955 -5.529 5.405 1.00 90.00 84 ILE A CA 1
ATOM 672 C C . ILE A 1 84 ? -5.767 -5.193 3.934 1.00 90.00 84 ILE A C 1
ATOM 674 O O . ILE A 1 84 ? -6.173 -5.960 3.066 1.00 90.00 84 ILE A O 1
ATOM 678 N N . VAL A 1 85 ? -5.186 -4.031 3.669 1.00 88.69 85 VAL A N 1
ATOM 679 C CA . VAL A 1 85 ? -4.849 -3.568 2.325 1.00 88.69 85 VAL A CA 1
ATOM 680 C C . VAL A 1 85 ? -3.335 -3.499 2.256 1.00 88.69 85 VAL A C 1
ATOM 682 O O . VAL A 1 85 ? -2.731 -2.701 2.970 1.00 88.69 85 VAL A O 1
ATOM 685 N N . VAL A 1 86 ? -2.734 -4.349 1.427 1.00 87.62 86 VAL A N 1
ATOM 686 C CA . VAL A 1 86 ? -1.289 -4.356 1.187 1.00 87.62 86 VAL A CA 1
ATOM 687 C C . VAL A 1 86 ? -1.032 -3.689 -0.156 1.00 87.62 86 VAL A C 1
ATOM 689 O O . VAL A 1 86 ? -1.392 -4.232 -1.196 1.00 87.62 86 VAL A O 1
ATOM 692 N N . ASN A 1 87 ? -0.442 -2.500 -0.119 1.00 90.25 87 ASN A N 1
ATOM 693 C CA . ASN A 1 87 ? 0.044 -1.800 -1.295 1.00 90.25 87 ASN A CA 1
ATOM 694 C C . ASN A 1 87 ? 1.537 -2.071 -1.477 1.00 90.25 87 ASN A C 1
ATOM 696 O O . ASN A 1 87 ? 2.296 -1.974 -0.512 1.00 90.25 87 ASN A O 1
ATOM 700 N N . VAL A 1 88 ? 1.963 -2.365 -2.704 1.00 86.88 88 VAL A N 1
ATOM 701 C CA . VAL A 1 88 ? 3.373 -2.605 -3.035 1.00 86.88 88 VAL A CA 1
ATOM 702 C C . VAL A 1 88 ? 3.757 -1.735 -4.224 1.00 86.88 88 VAL A C 1
ATOM 704 O O . VAL A 1 88 ? 3.322 -1.983 -5.343 1.00 86.88 88 VAL A O 1
ATOM 707 N N . ASN A 1 89 ? 4.594 -0.727 -3.985 1.00 87.19 89 ASN A N 1
ATOM 708 C CA . ASN A 1 89 ? 5.214 0.051 -5.048 1.00 87.19 89 ASN A CA 1
ATOM 709 C C . ASN A 1 89 ? 6.484 -0.663 -5.540 1.00 87.19 89 ASN A C 1
ATOM 711 O O . ASN A 1 89 ? 7.498 -0.709 -4.837 1.00 87.19 89 ASN A O 1
ATOM 715 N N . ALA A 1 90 ? 6.413 -1.211 -6.753 1.00 82.00 90 ALA A N 1
ATOM 716 C CA . ALA A 1 90 ? 7.505 -1.919 -7.418 1.00 82.00 90 ALA A CA 1
ATOM 717 C C . ALA A 1 90 ? 8.135 -1.109 -8.564 1.00 82.00 90 ALA A C 1
ATOM 719 O O . ALA A 1 90 ? 8.690 -1.677 -9.499 1.00 82.00 90 ALA A O 1
ATOM 720 N N . GLN A 1 91 ? 8.015 0.219 -8.532 1.00 81.00 91 GLN A N 1
ATOM 721 C CA . GLN A 1 91 ? 8.554 1.065 -9.586 1.00 81.00 91 GLN A CA 1
ATOM 722 C C . GLN A 1 91 ? 10.081 0.977 -9.660 1.00 81.00 91 GLN A C 1
ATOM 724 O O . GLN A 1 91 ? 10.780 1.211 -8.673 1.00 81.00 91 GLN A O 1
ATOM 729 N N . ASN A 1 92 ? 10.573 0.702 -10.864 1.00 73.44 92 ASN A N 1
ATOM 730 C CA . ASN A 1 92 ? 11.995 0.638 -11.160 1.00 73.44 92 ASN A CA 1
ATOM 731 C C . ASN A 1 92 ? 12.640 2.030 -11.151 1.00 73.44 92 ASN A C 1
ATOM 733 O O . ASN A 1 92 ? 12.048 3.013 -11.598 1.00 73.44 92 ASN A O 1
ATOM 737 N N . GLU A 1 93 ? 13.895 2.085 -10.719 1.00 68.12 93 GLU A N 1
ATOM 738 C CA . GLU A 1 93 ? 14.778 3.246 -10.812 1.00 68.12 93 GLU A CA 1
ATOM 739 C C . GLU A 1 93 ? 15.967 2.860 -11.683 1.00 68.12 93 GLU A C 1
ATOM 741 O O . GLU A 1 93 ? 17.078 2.643 -11.203 1.00 68.12 93 GLU A O 1
ATOM 746 N N . ARG A 1 94 ? 15.723 2.739 -12.991 1.00 59.38 94 ARG A N 1
ATOM 747 C CA . ARG A 1 94 ? 16.822 2.634 -13.951 1.00 59.38 94 ARG A CA 1
ATOM 748 C C . ARG A 1 94 ? 17.643 3.910 -13.802 1.00 59.38 94 ARG A C 1
ATOM 750 O O . ARG A 1 94 ? 17.154 4.974 -14.176 1.00 59.38 94 ARG A O 1
ATOM 757 N N . THR A 1 95 ? 18.847 3.817 -13.235 1.00 51.06 95 THR A N 1
ATOM 758 C CA . THR A 1 95 ? 19.782 4.943 -13.184 1.00 51.06 95 THR A CA 1
ATOM 759 C C . THR A 1 95 ? 20.052 5.364 -14.612 1.00 51.06 95 THR A C 1
ATOM 761 O O . THR A 1 95 ? 20.764 4.696 -15.359 1.00 51.06 95 THR A O 1
ATOM 764 N N . SER A 1 96 ? 19.417 6.446 -15.019 1.00 47.31 96 SER A N 1
ATOM 765 C CA . SER A 1 96 ? 19.697 7.069 -16.281 1.00 47.31 96 SER A CA 1
ATOM 766 C C . SER A 1 96 ? 20.990 7.855 -16.135 1.00 47.31 96 SER A C 1
ATOM 768 O O . SER A 1 96 ? 21.010 8.878 -15.457 1.00 47.31 96 SER A O 1
ATOM 770 N N . ASP A 1 97 ? 22.054 7.446 -16.823 1.00 47.28 97 ASP A N 1
ATOM 771 C CA . ASP A 1 97 ? 23.268 8.259 -17.004 1.00 47.28 97 ASP A CA 1
ATOM 772 C C . ASP A 1 97 ? 23.011 9.570 -17.800 1.00 47.28 97 ASP A C 1
ATOM 774 O O . ASP A 1 97 ? 23.950 10.245 -18.214 1.00 47.28 97 ASP A O 1
ATOM 778 N N . ILE A 1 98 ? 21.741 9.960 -17.988 1.00 45.50 98 ILE A N 1
ATOM 779 C CA . ILE A 1 98 ? 21.284 11.184 -18.662 1.00 45.50 98 ILE A CA 1
ATOM 780 C C . ILE A 1 98 ? 21.824 12.442 -17.957 1.00 45.50 98 ILE A C 1
ATOM 782 O O . ILE A 1 98 ? 22.126 13.423 -18.624 1.00 45.50 98 ILE A O 1
ATOM 786 N N . ASP A 1 99 ? 22.033 12.406 -16.636 1.00 40.72 99 ASP A N 1
ATOM 787 C CA . ASP A 1 99 ? 22.531 13.563 -15.869 1.00 40.72 99 ASP A CA 1
ATOM 788 C C . ASP A 1 99 ? 24.061 13.758 -15.933 1.00 40.72 99 ASP A C 1
ATOM 790 O O . ASP A 1 99 ? 24.592 14.698 -15.339 1.00 40.72 99 ASP A O 1
ATOM 794 N N . LYS A 1 100 ? 24.806 12.879 -16.622 1.00 44.75 100 LYS A N 1
ATOM 795 C CA . LYS A 1 100 ? 26.285 12.896 -16.625 1.00 44.75 100 LYS A CA 1
ATOM 796 C C . LYS A 1 100 ? 26.927 13.383 -17.925 1.00 44.75 100 LYS A C 1
ATOM 798 O O . LYS A 1 100 ? 28.155 13.405 -18.004 1.00 44.75 100 LYS A O 1
ATOM 803 N N . SER A 1 101 ? 26.148 13.788 -18.927 1.00 45.19 101 SER A N 1
ATOM 804 C CA . SER A 1 101 ? 26.678 14.282 -20.203 1.00 45.19 101 SER A CA 1
ATOM 805 C C . SER A 1 101 ? 25.955 15.545 -20.661 1.00 45.19 101 SER A C 1
ATOM 807 O O . SER A 1 101 ? 24.749 15.672 -20.500 1.00 45.19 101 SER A O 1
ATOM 809 N N . ALA A 1 102 ? 26.700 16.471 -21.267 1.00 44.06 102 ALA A N 1
ATOM 810 C CA . ALA A 1 102 ? 26.174 17.695 -21.875 1.00 44.06 102 ALA A CA 1
ATOM 811 C C . ALA A 1 102 ? 25.477 17.452 -23.233 1.00 44.06 102 ALA A C 1
ATOM 813 O O . ALA A 1 102 ? 25.165 18.410 -23.942 1.00 44.06 102 ALA A O 1
ATOM 814 N N . ASP A 1 103 ? 25.258 16.189 -23.608 1.00 45.25 103 ASP A N 1
ATOM 815 C CA . ASP A 1 103 ? 24.554 15.823 -24.831 1.00 45.25 103 ASP A CA 1
ATOM 816 C C . ASP A 1 103 ? 23.036 15.946 -24.671 1.00 45.25 103 ASP A C 1
ATOM 818 O O . ASP A 1 103 ? 22.449 15.614 -23.642 1.00 45.25 103 ASP A O 1
ATOM 822 N N . ILE A 1 104 ? 22.399 16.443 -25.730 1.00 39.12 104 ILE A N 1
ATOM 823 C CA . ILE A 1 104 ? 20.964 16.721 -25.793 1.00 39.12 104 ILE A CA 1
ATOM 824 C C . ILE A 1 104 ? 20.192 15.410 -25.532 1.00 39.12 104 ILE A C 1
ATOM 826 O O . ILE A 1 104 ? 20.384 14.453 -26.288 1.00 39.12 104 ILE A O 1
ATOM 830 N N . PRO A 1 105 ? 19.304 15.351 -24.516 1.00 40.75 105 PRO A N 1
ATOM 831 C CA . PRO A 1 105 ? 18.523 14.154 -24.218 1.00 40.75 105 PRO A CA 1
ATOM 832 C C . PRO A 1 105 ? 17.760 13.675 -25.456 1.00 40.75 105 PRO A C 1
ATOM 834 O O . PRO A 1 105 ? 17.119 14.472 -26.151 1.00 40.75 105 PRO A O 1
ATOM 837 N N . GLY A 1 106 ? 17.804 12.373 -25.743 1.00 50.78 106 GLY A N 1
ATOM 838 C CA . GLY A 1 106 ? 17.088 11.804 -26.878 1.00 50.78 106 GLY A CA 1
ATOM 839 C C . GLY A 1 106 ? 15.567 11.892 -26.698 1.00 50.78 106 GLY A C 1
ATOM 840 O O . GLY A 1 106 ? 15.046 11.976 -25.587 1.00 50.78 106 GLY A O 1
ATOM 841 N N . ILE A 1 107 ? 14.810 11.798 -27.798 1.00 49.56 107 ILE A N 1
ATOM 842 C CA . ILE A 1 107 ? 13.330 11.841 -27.778 1.00 49.56 107 ILE A CA 1
ATOM 843 C C . ILE A 1 107 ? 12.741 10.775 -26.828 1.00 49.56 107 ILE A C 1
ATOM 845 O O . ILE A 1 107 ? 11.741 11.025 -26.160 1.00 49.56 107 ILE A O 1
ATOM 849 N N . LYS A 1 108 ? 13.378 9.602 -26.718 1.00 45.50 108 LYS A N 1
ATOM 850 C CA . LYS A 1 108 ? 12.960 8.520 -25.806 1.00 45.50 108 LYS A CA 1
ATOM 851 C C . LYS A 1 108 ? 13.116 8.896 -24.327 1.00 45.50 108 LYS A C 1
ATOM 853 O O . LYS A 1 108 ? 12.295 8.497 -23.506 1.00 45.50 108 LYS A O 1
ATOM 858 N N . ASP A 1 109 ? 14.122 9.698 -24.006 1.00 49.19 109 ASP A N 1
ATOM 859 C CA . ASP A 1 109 ? 14.476 10.084 -22.640 1.00 49.19 109 ASP A CA 1
ATOM 860 C C . ASP A 1 109 ? 13.546 11.182 -22.109 1.00 49.19 109 ASP A C 1
ATOM 862 O O . ASP A 1 109 ? 13.086 11.134 -20.963 1.00 49.19 109 ASP A O 1
ATOM 866 N N . VAL A 1 110 ? 13.166 12.119 -22.985 1.00 50.38 110 VAL A N 1
ATOM 867 C CA . VAL A 1 110 ? 12.125 13.118 -22.706 1.00 50.38 110 VAL A CA 1
ATOM 868 C C . VAL A 1 110 ? 10.770 12.438 -22.499 1.00 50.38 110 VAL A C 1
ATOM 870 O O . VAL A 1 110 ? 10.066 12.762 -21.546 1.00 50.38 110 VAL A O 1
ATOM 873 N N . VAL A 1 111 ? 10.416 11.453 -23.334 1.00 47.25 111 VAL A N 1
ATOM 874 C CA . VAL A 1 111 ? 9.166 10.687 -23.188 1.00 47.25 111 VAL A CA 1
ATOM 875 C C . VAL A 1 111 ? 9.135 9.915 -21.865 1.00 47.25 111 VAL A C 1
ATOM 877 O O . VAL A 1 111 ? 8.140 10.003 -21.149 1.00 47.25 111 VAL A O 1
ATOM 880 N N . ASN A 1 112 ? 10.222 9.237 -21.484 1.00 47.25 112 ASN A N 1
ATOM 881 C CA . ASN A 1 112 ? 10.297 8.533 -20.200 1.00 47.25 112 ASN A CA 1
ATOM 882 C C . ASN A 1 112 ? 10.173 9.488 -19.003 1.00 47.25 112 ASN A C 1
ATOM 884 O O . ASN A 1 112 ? 9.442 9.195 -18.063 1.00 47.25 112 ASN A O 1
ATOM 888 N N . THR A 1 113 ? 10.819 10.655 -19.043 1.00 48.66 113 THR A N 1
ATOM 889 C CA . THR A 1 113 ? 10.738 11.648 -17.955 1.0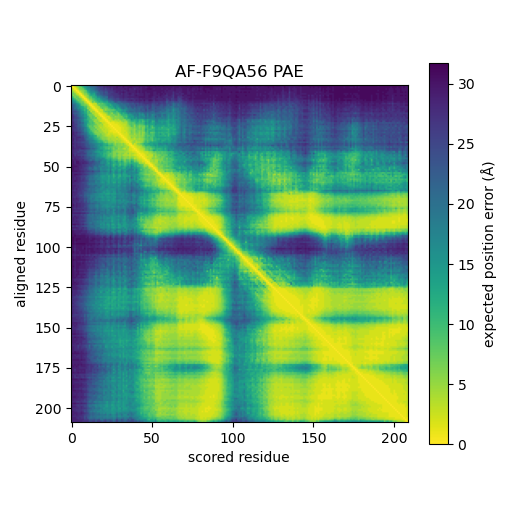0 48.66 113 THR A CA 1
ATOM 890 C C . THR A 1 113 ? 9.332 12.243 -17.828 1.00 48.66 113 THR A C 1
ATOM 892 O O . THR A 1 113 ? 8.804 12.382 -16.722 1.00 48.66 113 THR A O 1
ATOM 895 N N . VAL A 1 114 ? 8.692 12.548 -18.962 1.00 42.91 114 VAL A N 1
ATOM 896 C CA . VAL A 1 114 ? 7.313 13.056 -19.019 1.00 42.91 114 VAL A CA 1
ATOM 897 C C . VAL A 1 114 ? 6.303 12.015 -18.538 1.00 42.91 114 VAL A C 1
ATOM 899 O O . VAL A 1 114 ? 5.283 12.394 -17.976 1.00 42.91 114 VAL A O 1
ATOM 902 N N . ILE A 1 115 ? 6.578 10.724 -18.726 1.00 51.50 115 ILE A N 1
ATOM 903 C CA . ILE A 1 115 ? 5.740 9.632 -18.224 1.00 51.50 115 ILE A CA 1
ATOM 904 C C . ILE A 1 115 ? 5.961 9.417 -16.718 1.00 51.50 115 ILE A C 1
ATOM 906 O O . ILE A 1 115 ? 4.995 9.368 -15.961 1.00 51.50 115 ILE A O 1
ATOM 910 N N . ASN A 1 116 ? 7.213 9.347 -16.264 1.00 48.59 116 ASN A N 1
ATOM 911 C CA . ASN A 1 116 ? 7.550 8.959 -14.891 1.00 48.59 116 ASN A CA 1
ATOM 912 C C . ASN A 1 116 ? 7.169 10.030 -13.850 1.00 48.59 116 ASN A C 1
ATOM 914 O O . ASN A 1 116 ? 6.588 9.702 -12.817 1.00 48.59 116 ASN A O 1
ATOM 918 N N . VAL A 1 117 ? 7.419 11.318 -14.127 1.00 53.00 117 VAL A N 1
ATOM 919 C CA . VAL A 1 117 ? 7.203 12.402 -13.143 1.00 53.00 117 VAL A CA 1
ATOM 920 C C . VAL A 1 117 ? 5.725 12.575 -12.737 1.00 53.00 117 VAL A C 1
ATOM 922 O O . VAL A 1 117 ? 5.447 12.740 -11.543 1.00 53.00 117 VAL A O 1
ATOM 925 N N . PRO A 1 118 ? 4.744 12.562 -13.662 1.00 47.12 118 PRO A N 1
ATOM 926 C CA . PRO A 1 118 ? 3.330 12.580 -13.293 1.00 47.12 118 PRO A CA 1
ATOM 927 C C . PRO A 1 118 ? 2.891 11.324 -12.529 1.00 47.12 118 PRO A C 1
ATOM 929 O O . PRO A 1 118 ? 2.108 11.455 -11.587 1.00 47.12 118 PRO A O 1
ATOM 932 N N . ILE A 1 119 ? 3.413 10.142 -12.887 1.00 53.88 119 ILE A N 1
ATOM 933 C CA . ILE A 1 119 ? 3.097 8.867 -12.218 1.00 53.88 119 ILE A CA 1
ATOM 934 C C . ILE A 1 119 ? 3.568 8.880 -10.765 1.00 53.88 119 ILE A C 1
ATOM 936 O O . ILE A 1 119 ? 2.793 8.514 -9.878 1.00 53.88 119 ILE A O 1
ATOM 940 N N . ASP A 1 120 ? 4.790 9.353 -10.502 1.00 54.72 120 ASP A N 1
ATOM 941 C CA . ASP A 1 120 ? 5.357 9.449 -9.152 1.00 54.72 120 ASP A CA 1
ATOM 942 C C . ASP A 1 120 ? 4.458 10.278 -8.227 1.00 54.72 120 ASP A C 1
ATOM 944 O O . ASP A 1 120 ? 4.032 9.823 -7.161 1.00 54.72 120 ASP A O 1
ATOM 948 N N . LYS A 1 121 ? 4.095 11.487 -8.673 1.00 53.62 121 LYS A N 1
ATOM 949 C CA . LYS A 1 121 ? 3.265 12.415 -7.890 1.00 53.62 121 LYS A CA 1
ATOM 950 C C . LYS A 1 121 ? 1.843 11.892 -7.693 1.00 53.62 121 LYS A C 1
ATOM 952 O O . LYS A 1 121 ? 1.271 12.038 -6.607 1.00 53.62 121 LYS A O 1
ATOM 957 N N . ALA A 1 122 ? 1.255 11.284 -8.724 1.00 57.00 122 ALA A N 1
ATOM 958 C CA . ALA A 1 122 ? -0.070 10.681 -8.633 1.00 57.00 122 ALA A CA 1
ATOM 959 C C . ALA A 1 122 ? -0.074 9.502 -7.646 1.00 57.00 122 ALA A C 1
ATOM 961 O O . ALA A 1 122 ? -0.928 9.450 -6.757 1.00 57.00 122 ALA A O 1
ATOM 962 N N . THR A 1 123 ? 0.925 8.622 -7.722 1.00 59.75 123 THR A N 1
ATOM 963 C CA . THR A 1 123 ? 1.060 7.445 -6.853 1.00 59.75 123 THR A CA 1
ATOM 964 C C . THR A 1 123 ? 1.270 7.854 -5.394 1.00 59.75 123 THR A C 1
ATOM 966 O O . THR A 1 123 ? 0.534 7.399 -4.517 1.00 59.75 123 THR A O 1
ATOM 969 N N . GLU A 1 124 ? 2.186 8.786 -5.113 1.00 64.06 124 GLU A N 1
ATOM 970 C CA . GLU A 1 124 ? 2.442 9.269 -3.748 1.00 64.06 124 GLU A CA 1
ATOM 971 C C . GLU A 1 124 ? 1.196 9.923 -3.129 1.00 64.06 124 GLU A C 1
ATOM 973 O O . GLU A 1 124 ? 0.792 9.603 -2.005 1.00 64.06 124 GLU A O 1
ATOM 978 N N . SER A 1 125 ? 0.523 10.797 -3.883 1.00 69.75 125 SER A N 1
ATOM 979 C CA . SER A 1 125 ? -0.696 11.458 -3.405 1.00 69.75 125 SER A CA 1
ATOM 980 C C . SER A 1 125 ? -1.836 10.465 -3.123 1.00 69.75 125 SER A C 1
ATOM 982 O O . SER A 1 125 ? -2.597 10.646 -2.164 1.00 69.75 125 SER A O 1
ATOM 984 N N . THR A 1 126 ? -1.918 9.381 -3.897 1.00 72.56 126 THR A N 1
ATOM 985 C CA . THR A 1 126 ? -2.927 8.323 -3.751 1.00 72.56 126 THR A CA 1
ATOM 986 C C . THR A 1 126 ? -2.631 7.417 -2.552 1.00 72.56 126 THR A C 1
ATOM 988 O O . THR A 1 126 ? -3.543 7.097 -1.780 1.00 72.56 126 THR A O 1
ATOM 991 N N . VAL A 1 127 ? -1.361 7.083 -2.306 1.00 82.38 127 VAL A N 1
ATOM 992 C CA . VAL A 1 127 ? -0.916 6.369 -1.097 1.00 82.38 127 VAL A CA 1
ATOM 993 C C . VAL A 1 127 ? -1.246 7.175 0.161 1.00 82.38 127 VAL A C 1
ATOM 995 O O . VAL A 1 127 ? -1.884 6.658 1.080 1.00 82.38 127 VAL A O 1
ATOM 998 N N . LEU A 1 128 ? -0.907 8.468 0.187 1.00 82.81 128 LEU A N 1
ATOM 999 C CA . LEU A 1 128 ? -1.215 9.351 1.319 1.00 82.81 128 LEU A CA 1
ATOM 1000 C C . LEU A 1 128 ? -2.722 9.458 1.577 1.00 82.81 128 LEU A C 1
ATOM 1002 O O . LEU A 1 128 ? -3.171 9.501 2.727 1.00 82.81 128 LEU A O 1
ATOM 1006 N N . ARG A 1 129 ? -3.528 9.508 0.513 1.00 80.62 129 ARG A N 1
ATOM 1007 C CA . ARG A 1 129 ? -4.989 9.535 0.625 1.00 80.62 129 ARG A CA 1
ATOM 1008 C C . ARG A 1 129 ? -5.544 8.216 1.167 1.00 80.62 129 ARG A C 1
ATOM 1010 O O . ARG A 1 129 ? -6.452 8.259 1.997 1.00 80.62 129 ARG A O 1
ATOM 1017 N N . SER A 1 130 ? -4.976 7.084 0.761 1.00 83.88 130 SER A N 1
ATOM 1018 C CA . SER A 1 130 ? -5.335 5.747 1.255 1.00 83.88 130 SER A CA 1
ATOM 1019 C C . SER A 1 130 ? -5.010 5.577 2.736 1.00 83.88 130 SER A C 1
ATOM 1021 O O . SER A 1 130 ? -5.875 5.157 3.507 1.00 83.88 130 SER A O 1
ATOM 1023 N N . GLN A 1 131 ? -3.827 6.024 3.166 1.00 87.94 131 GLN A N 1
ATOM 1024 C CA . GLN A 1 131 ? -3.463 6.062 4.583 1.00 87.94 131 GLN A CA 1
ATOM 1025 C C . GLN A 1 131 ? -4.462 6.908 5.386 1.00 87.94 131 GLN A C 1
ATOM 1027 O O . GLN A 1 131 ? -5.051 6.437 6.358 1.00 87.94 131 GLN A O 1
ATOM 1032 N N . LYS A 1 132 ? -4.747 8.136 4.927 1.00 87.38 132 LYS A N 1
ATOM 1033 C CA . LYS A 1 132 ? -5.728 9.020 5.580 1.00 87.38 132 LYS A CA 1
ATOM 1034 C C . LYS A 1 132 ? -7.122 8.399 5.646 1.00 87.38 132 LYS A C 1
ATOM 1036 O O . LYS A 1 132 ? -7.837 8.624 6.623 1.00 87.38 132 LYS A O 1
ATOM 1041 N N . PHE A 1 133 ? -7.534 7.654 4.623 1.00 85.38 133 PHE A N 1
ATOM 1042 C CA . PHE A 1 133 ? -8.809 6.946 4.632 1.00 85.38 133 PHE A CA 1
ATOM 1043 C C . PHE A 1 133 ? -8.839 5.871 5.724 1.00 85.38 133 PHE A C 1
ATOM 1045 O O . PHE A 1 133 ? -9.779 5.855 6.522 1.00 85.38 133 PHE A O 1
ATOM 1052 N N . ALA A 1 134 ? -7.803 5.030 5.813 1.00 88.00 134 ALA A N 1
ATOM 1053 C CA . ALA A 1 134 ? -7.683 4.011 6.855 1.00 88.00 134 ALA A CA 1
ATOM 1054 C C . ALA A 1 134 ? -7.710 4.632 8.265 1.00 88.00 134 ALA A C 1
ATOM 1056 O O . ALA A 1 134 ? -8.440 4.161 9.143 1.00 88.00 134 ALA A O 1
ATOM 1057 N N . ASP A 1 135 ? -7.004 5.745 8.470 1.00 90.75 135 ASP A N 1
ATOM 1058 C CA . ASP A 1 135 ? -6.980 6.461 9.749 1.00 90.75 135 ASP A CA 1
ATOM 1059 C C . ASP A 1 135 ? -8.366 7.008 10.124 1.00 90.75 135 ASP A C 1
ATOM 1061 O O . ASP A 1 135 ? -8.853 6.815 11.245 1.00 90.75 135 ASP A O 1
ATOM 1065 N N . GLN A 1 136 ? -9.044 7.661 9.173 1.00 88.44 136 GLN A N 1
ATOM 1066 C CA . GLN A 1 136 ? -10.394 8.192 9.376 1.00 88.44 136 GLN A CA 1
ATOM 1067 C C . GLN A 1 136 ? -11.406 7.076 9.646 1.00 88.44 136 GLN A C 1
ATOM 1069 O O . GLN A 1 136 ? -12.253 7.218 10.536 1.00 88.44 136 GLN A O 1
ATOM 1074 N N . TRP A 1 137 ? -11.296 5.957 8.927 1.00 89.12 137 TRP A N 1
ATOM 1075 C CA . TRP A 1 137 ? -12.108 4.766 9.147 1.00 89.12 137 TRP A CA 1
ATOM 1076 C C . TRP A 1 137 ? -11.927 4.231 10.566 1.00 89.12 137 TRP A C 1
ATOM 1078 O O . TRP A 1 137 ? -12.905 4.054 11.293 1.00 89.12 137 TRP A O 1
ATOM 1088 N N . ASN A 1 138 ? -10.684 4.036 11.005 1.00 92.12 138 ASN A N 1
ATOM 1089 C CA . ASN A 1 138 ? -10.377 3.519 12.336 1.00 92.12 138 ASN A CA 1
ATOM 1090 C C . ASN A 1 138 ? -10.864 4.463 13.446 1.00 92.12 138 ASN A C 1
ATOM 1092 O O . ASN A 1 138 ? -11.437 4.014 14.446 1.00 92.12 138 ASN A O 1
ATOM 1096 N N . ALA A 1 139 ? -10.729 5.778 13.257 1.00 91.81 139 ALA A N 1
ATOM 1097 C CA . ALA A 1 139 ? -11.278 6.780 14.169 1.00 91.81 139 ALA A CA 1
ATOM 1098 C C . ALA A 1 139 ? -12.819 6.765 14.206 1.00 91.81 139 ALA A C 1
ATOM 1100 O O . ALA A 1 139 ? -13.436 6.986 15.255 1.00 91.81 139 ALA A O 1
ATOM 1101 N N . TYR A 1 140 ? -13.475 6.509 13.073 1.00 88.62 140 TYR A N 1
ATOM 1102 C CA . TYR A 1 140 ? -14.923 6.319 13.001 1.00 88.62 140 TYR A CA 1
ATOM 1103 C C . TYR A 1 140 ? -15.363 5.029 13.711 1.00 88.62 140 TYR A C 1
ATOM 1105 O O . TYR A 1 140 ? -16.238 5.083 14.579 1.00 88.62 140 TYR A O 1
ATOM 1113 N N . ALA A 1 141 ? -14.711 3.900 13.424 1.00 89.31 141 ALA A N 1
ATOM 1114 C CA . ALA A 1 141 ? -14.981 2.592 14.016 1.00 89.31 141 ALA A CA 1
ATOM 1115 C C . ALA A 1 141 ? -14.811 2.597 15.543 1.00 89.31 141 ALA A C 1
ATOM 1117 O O . ALA A 1 141 ? -15.628 2.026 16.269 1.00 89.31 141 ALA A O 1
ATOM 1118 N N . LYS A 1 142 ? -13.795 3.305 16.063 1.00 91.50 142 LYS A N 1
ATOM 1119 C CA . LYS A 1 142 ? -13.520 3.412 17.508 1.00 91.50 142 LYS A CA 1
ATOM 1120 C C . LYS A 1 142 ? -14.719 3.942 18.302 1.00 91.50 142 LYS A C 1
ATOM 1122 O O . LYS A 1 142 ? -14.928 3.488 19.427 1.00 91.50 142 LYS A O 1
ATOM 1127 N N . ARG A 1 143 ? -15.506 4.843 17.697 1.00 89.69 143 ARG A N 1
ATOM 1128 C CA . ARG A 1 143 ? -16.701 5.490 18.271 1.00 89.69 143 ARG A CA 1
ATOM 1129 C C . ARG A 1 143 ? -17.971 4.632 18.187 1.00 89.69 143 ARG A C 1
ATOM 1131 O O . ARG A 1 143 ? -19.002 5.025 18.726 1.00 89.69 143 ARG A O 1
ATOM 1138 N N . LYS A 1 144 ? -17.938 3.486 17.499 1.00 87.69 144 LYS A N 1
ATOM 1139 C CA . LYS A 1 144 ? -19.096 2.593 17.354 1.00 87.69 144 LYS A CA 1
ATOM 1140 C C . LYS A 1 144 ? -19.159 1.552 18.469 1.00 87.69 144 LYS A C 1
ATOM 1142 O O . LYS A 1 144 ? -18.136 1.101 18.982 1.00 87.69 144 LYS A O 1
ATOM 1147 N N . LYS A 1 145 ? -20.389 1.175 18.824 1.00 85.38 145 LYS A N 1
ATOM 1148 C CA . LYS A 1 145 ? -20.687 0.069 19.743 1.00 85.38 145 LYS A CA 1
ATOM 1149 C C . LYS A 1 145 ? -20.700 -1.267 18.987 1.00 85.38 145 LYS A C 1
ATOM 1151 O O . LYS A 1 145 ? -21.074 -1.311 17.811 1.00 85.38 145 LYS A O 1
ATOM 1156 N N . GLY A 1 146 ? -20.352 -2.346 19.688 1.00 84.06 146 GLY A N 1
ATOM 1157 C CA . GLY A 1 146 ? -20.288 -3.705 19.140 1.00 84.06 146 GLY A CA 1
ATOM 1158 C C . GLY A 1 146 ? -19.017 -3.969 18.329 1.00 84.06 146 GLY A C 1
ATOM 1159 O O . GLY A 1 146 ? -18.004 -3.295 18.523 1.00 84.06 146 GLY A O 1
ATOM 1160 N N . THR A 1 147 ? -19.080 -4.952 17.427 1.00 81.88 147 THR A N 1
ATOM 1161 C CA . THR A 1 147 ? -17.961 -5.354 16.563 1.00 81.88 147 THR A CA 1
ATOM 1162 C C . THR A 1 147 ? -17.445 -4.175 15.739 1.00 81.88 147 THR A C 1
ATOM 1164 O O . THR A 1 147 ? -18.213 -3.478 15.065 1.00 81.88 147 THR A O 1
ATOM 1167 N N . LYS A 1 148 ? -16.133 -3.939 15.828 1.00 89.56 148 LYS A N 1
ATOM 1168 C CA . LYS A 1 148 ? -15.436 -2.847 15.144 1.00 89.56 148 LYS A CA 1
ATOM 1169 C C . LYS A 1 148 ? -14.685 -3.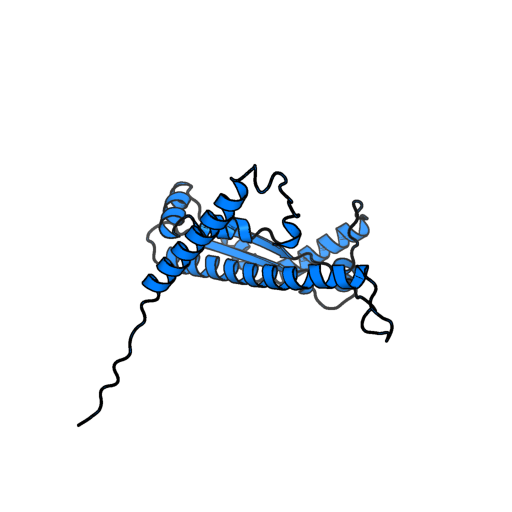410 13.950 1.00 89.56 148 LYS A C 1
ATOM 1171 O O . LYS A 1 148 ? -13.934 -4.363 14.121 1.00 89.56 148 LYS A O 1
ATOM 1176 N N . ILE A 1 149 ? -14.865 -2.787 12.791 1.00 86.94 149 ILE A N 1
ATOM 1177 C CA . ILE A 1 149 ? -14.083 -3.099 11.595 1.00 86.94 149 ILE A CA 1
ATOM 1178 C C . ILE A 1 149 ? -12.856 -2.195 11.610 1.00 86.94 149 ILE A C 1
ATOM 1180 O O . ILE A 1 149 ? -13.007 -0.974 11.541 1.00 86.94 149 ILE A O 1
ATOM 1184 N N . LYS A 1 150 ? -11.662 -2.772 11.715 1.00 91.06 150 LYS A N 1
ATOM 1185 C CA . LYS A 1 150 ? -10.397 -2.043 11.590 1.00 91.06 150 LYS A CA 1
ATOM 1186 C C . LYS A 1 150 ? -9.824 -2.206 10.189 1.00 91.06 150 LYS A C 1
ATOM 1188 O O . LYS A 1 150 ? -9.885 -3.300 9.636 1.00 91.06 150 LYS A O 1
ATOM 1193 N N . ILE A 1 151 ? -9.254 -1.133 9.649 1.00 90.38 151 ILE A N 1
ATOM 1194 C CA . ILE A 1 151 ? -8.470 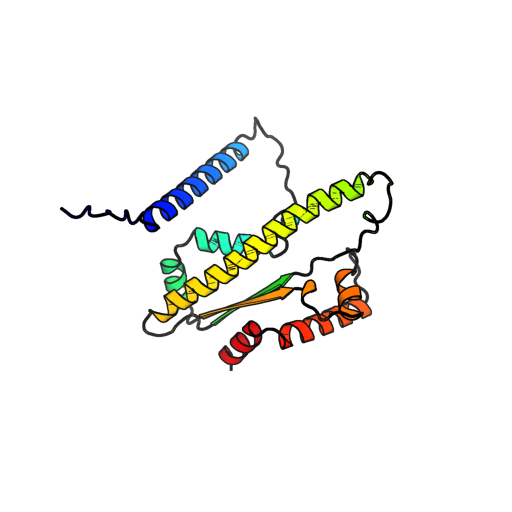-1.167 8.413 1.00 90.38 151 ILE A CA 1
ATOM 1195 C C . ILE A 1 151 ? -6.990 -1.067 8.768 1.00 90.38 151 ILE A C 1
ATOM 1197 O O . ILE A 1 151 ? -6.587 -0.168 9.506 1.00 90.38 151 ILE A O 1
ATOM 1201 N N . TYR A 1 152 ? -6.190 -1.968 8.215 1.00 90.75 152 TYR A N 1
ATOM 1202 C CA . TYR A 1 152 ? -4.736 -1.928 8.254 1.00 90.75 152 TYR A CA 1
ATOM 1203 C C . TYR A 1 152 ? -4.246 -1.646 6.838 1.00 90.75 152 TYR A C 1
ATOM 1205 O O . TYR A 1 152 ? -4.455 -2.464 5.945 1.00 90.75 152 TYR A O 1
ATOM 1213 N N . PHE A 1 153 ? -3.650 -0.476 6.626 1.00 92.50 153 PHE A N 1
ATOM 1214 C CA . PHE A 1 153 ? -3.031 -0.124 5.353 1.00 92.50 153 PHE A CA 1
ATOM 1215 C C . PHE A 1 153 ? -1.526 -0.359 5.474 1.00 92.50 153 PHE A C 1
ATOM 1217 O O . PHE A 1 153 ? -0.847 0.334 6.224 1.00 92.50 153 PHE A O 1
ATOM 1224 N N . VAL A 1 154 ? -1.035 -1.388 4.790 1.00 92.31 154 VAL A N 1
ATOM 1225 C CA . VAL A 1 154 ? 0.374 -1.780 4.750 1.00 92.31 154 VAL A CA 1
ATOM 1226 C C . VAL A 1 154 ? 0.934 -1.274 3.432 1.00 92.31 154 VAL A C 1
ATOM 1228 O O . VAL A 1 154 ? 0.559 -1.777 2.379 1.00 92.31 154 VAL A O 1
ATOM 1231 N N . ASN A 1 155 ? 1.798 -0.264 3.474 1.00 91.88 155 ASN A N 1
ATOM 1232 C CA . ASN A 1 155 ? 2.395 0.314 2.275 1.00 91.88 155 ASN A CA 1
ATOM 1233 C C . ASN A 1 155 ? 3.878 -0.046 2.186 1.00 91.88 155 ASN A C 1
ATOM 1235 O O . ASN A 1 155 ? 4.677 0.403 3.006 1.00 91.88 155 ASN A O 1
ATOM 1239 N N . LEU A 1 156 ? 4.235 -0.831 1.177 1.00 92.44 156 LEU A N 1
ATOM 1240 C CA . LEU A 1 156 ? 5.594 -1.282 0.908 1.00 92.44 156 LEU A CA 1
ATOM 1241 C C . LEU A 1 156 ? 6.112 -0.623 -0.369 1.00 92.44 156 LEU A C 1
ATOM 1243 O O . LEU A 1 156 ? 5.352 -0.342 -1.292 1.00 92.44 156 LEU A O 1
ATOM 1247 N N . SER A 1 157 ? 7.418 -0.388 -0.429 1.00 92.06 157 SER A N 1
ATOM 1248 C CA . SER A 1 157 ? 8.089 0.144 -1.614 1.00 92.06 157 SER A CA 1
ATOM 1249 C C . SER A 1 157 ? 9.455 -0.506 -1.746 1.00 92.06 157 SER A C 1
ATOM 1251 O O . SER A 1 157 ? 10.190 -0.551 -0.759 1.00 92.06 157 SER A O 1
ATOM 1253 N N . LEU A 1 158 ? 9.827 -0.951 -2.949 1.00 92.56 158 LEU A N 1
ATOM 1254 C CA . LEU A 1 158 ? 11.182 -1.455 -3.213 1.00 92.56 158 LEU A CA 1
ATOM 1255 C C . LEU A 1 158 ? 12.253 -0.399 -2.894 1.00 92.56 158 LEU A C 1
ATOM 1257 O O . LEU A 1 158 ? 13.346 -0.732 -2.443 1.00 92.56 158 LEU A O 1
ATOM 1261 N N . LYS A 1 159 ? 11.911 0.890 -3.015 1.00 91.12 159 LYS A N 1
ATOM 1262 C CA . LYS A 1 159 ? 12.798 2.012 -2.666 1.00 91.12 159 LYS A CA 1
ATOM 1263 C C . LYS A 1 159 ? 13.126 2.085 -1.169 1.00 91.12 159 LYS A C 1
ATOM 1265 O O . LYS A 1 159 ? 14.135 2.681 -0.802 1.00 91.12 159 LYS A O 1
ATOM 1270 N N . ASN A 1 160 ? 12.308 1.468 -0.314 1.00 93.75 160 ASN A N 1
ATOM 1271 C CA . ASN A 1 160 ? 12.512 1.446 1.137 1.00 93.75 160 ASN A CA 1
ATOM 1272 C C . ASN A 1 160 ? 13.436 0.309 1.596 1.00 93.75 160 ASN A C 1
ATOM 1274 O O . ASN A 1 160 ? 13.681 0.184 2.794 1.00 93.75 160 ASN A O 1
ATOM 1278 N N . LEU A 1 161 ? 13.940 -0.523 0.677 1.00 95.50 161 LEU A N 1
ATOM 1279 C CA . LEU A 1 161 ? 14.939 -1.526 1.025 1.00 95.50 161 LEU A CA 1
ATOM 1280 C C . LEU A 1 161 ? 16.204 -0.865 1.597 1.00 95.50 161 LEU A C 1
ATOM 1282 O O . LEU A 1 161 ? 16.553 0.252 1.187 1.00 95.50 161 LEU A O 1
ATOM 1286 N N . PRO A 1 162 ? 16.916 -1.556 2.507 1.00 95.69 162 PRO A N 1
ATOM 1287 C CA . PRO A 1 162 ? 18.254 -1.155 2.918 1.00 95.69 162 PRO A CA 1
ATOM 1288 C C . PRO A 1 162 ? 19.177 -0.981 1.710 1.00 95.69 162 PRO A C 1
ATOM 1290 O O . PRO A 1 162 ? 19.087 -1.737 0.740 1.00 95.69 162 PRO A O 1
ATOM 1293 N N . GLU A 1 163 ? 20.077 -0.004 1.784 1.00 94.88 163 GLU A N 1
ATOM 1294 C CA . GLU A 1 163 ? 21.091 0.198 0.748 1.00 94.88 163 GLU A CA 1
ATOM 1295 C C . GLU A 1 163 ? 21.952 -1.059 0.576 1.00 94.88 163 GLU A C 1
ATOM 1297 O O . GLU A 1 163 ? 22.392 -1.668 1.554 1.00 94.88 163 GLU A O 1
ATOM 1302 N N . GLY A 1 164 ? 22.192 -1.458 -0.674 1.00 94.31 164 GLY A N 1
ATOM 1303 C CA . GLY A 1 164 ? 22.982 -2.643 -0.995 1.00 94.31 164 GLY A CA 1
ATOM 1304 C C . GLY A 1 164 ? 22.640 -3.256 -2.349 1.00 94.31 164 GLY A C 1
ATOM 1305 O O . GLY A 1 164 ? 21.779 -2.766 -3.081 1.00 94.31 164 GLY A O 1
ATOM 1306 N N . GLN A 1 165 ? 23.310 -4.367 -2.670 1.00 95.06 165 GLN A N 1
ATOM 1307 C CA . GLN A 1 165 ? 23.166 -5.034 -3.967 1.00 95.06 165 GLN A CA 1
ATOM 1308 C C . GLN A 1 165 ? 21.724 -5.464 -4.245 1.00 95.06 165 GLN A C 1
ATOM 1310 O O . GLN A 1 165 ? 21.241 -5.284 -5.354 1.00 95.06 165 GLN A O 1
ATOM 1315 N N . LEU A 1 166 ? 21.015 -5.967 -3.229 1.00 95.88 166 LEU A N 1
ATOM 1316 C CA . LEU A 1 166 ? 19.630 -6.407 -3.383 1.00 95.88 166 LEU A CA 1
ATOM 1317 C C . LEU A 1 166 ? 18.715 -5.272 -3.857 1.00 95.88 166 LEU A C 1
ATOM 1319 O O . LEU A 1 166 ? 17.951 -5.470 -4.795 1.00 95.88 166 LEU A O 1
ATOM 1323 N N . LYS A 1 167 ? 18.811 -4.088 -3.236 1.00 94.81 167 LYS A N 1
ATOM 1324 C CA . LYS A 1 167 ? 18.031 -2.905 -3.621 1.00 94.81 167 LYS A CA 1
ATOM 1325 C C . LYS A 1 167 ? 18.342 -2.485 -5.055 1.00 94.81 167 LYS A C 1
ATOM 1327 O O . LYS A 1 167 ? 17.420 -2.279 -5.839 1.00 94.81 167 LYS A O 1
ATOM 1332 N N . ASN A 1 168 ? 19.629 -2.407 -5.396 1.00 92.31 168 ASN A N 1
ATOM 1333 C CA . ASN A 1 168 ? 20.069 -2.053 -6.744 1.00 92.31 168 ASN A CA 1
ATOM 1334 C C . ASN A 1 168 ? 19.545 -3.047 -7.781 1.00 92.31 168 ASN A C 1
ATOM 1336 O O . ASN A 1 168 ? 19.020 -2.629 -8.807 1.00 92.31 168 ASN A O 1
ATOM 1340 N N . ASP A 1 169 ? 19.638 -4.345 -7.503 1.00 93.06 169 ASP A N 1
ATOM 1341 C CA . ASP A 1 169 ? 19.174 -5.383 -8.413 1.00 93.06 169 ASP A CA 1
ATOM 1342 C C . ASP A 1 169 ? 17.669 -5.273 -8.660 1.00 93.06 169 ASP A C 1
ATOM 1344 O O . ASP A 1 169 ? 17.247 -5.194 -9.811 1.00 93.06 169 ASP A O 1
ATOM 1348 N N . VAL A 1 170 ? 16.853 -5.220 -7.598 1.00 93.56 170 VAL A N 1
ATOM 1349 C CA . VAL A 1 170 ? 15.389 -5.231 -7.750 1.00 93.56 170 VAL A CA 1
ATOM 1350 C C . VAL A 1 170 ? 14.840 -3.945 -8.362 1.00 93.56 170 VAL A C 1
ATOM 1352 O O . VAL A 1 170 ? 13.876 -4.014 -9.115 1.00 93.56 170 VAL A O 1
ATOM 1355 N N . LEU A 1 171 ? 15.460 -2.786 -8.102 1.00 91.94 171 LEU A N 1
ATOM 1356 C CA . LEU A 1 171 ? 15.066 -1.514 -8.723 1.00 91.94 171 LEU A CA 1
ATOM 1357 C C . LEU A 1 171 ? 15.476 -1.415 -10.200 1.00 91.94 171 LEU A C 1
ATOM 1359 O O . LEU A 1 171 ? 14.979 -0.540 -10.908 1.00 91.94 171 LEU A O 1
ATOM 1363 N N . ASN A 1 172 ? 16.362 -2.294 -10.675 1.00 89.69 172 ASN A N 1
ATOM 1364 C CA . ASN A 1 172 ? 16.837 -2.316 -12.058 1.00 89.69 172 ASN A CA 1
ATOM 1365 C C . ASN A 1 172 ? 16.322 -3.515 -12.871 1.00 89.69 172 ASN A C 1
ATOM 1367 O O . ASN A 1 172 ? 16.697 -3.648 -14.041 1.00 89.69 172 ASN A O 1
ATOM 1371 N N . ILE A 1 173 ? 15.438 -4.352 -12.306 1.00 88.75 173 ILE A N 1
ATOM 1372 C CA . ILE A 1 173 ? 14.775 -5.437 -13.045 1.00 88.75 173 ILE A CA 1
ATOM 1373 C C . ILE A 1 173 ? 14.089 -4.852 -14.279 1.00 88.75 173 ILE A C 1
ATOM 1375 O O . ILE A 1 173 ? 13.368 -3.859 -14.215 1.00 88.75 173 ILE A O 1
ATOM 1379 N N . GLY A 1 174 ? 14.333 -5.440 -15.446 1.00 80.75 174 GLY A N 1
ATOM 1380 C CA . GLY A 1 174 ? 13.802 -4.896 -16.685 1.00 80.75 174 GLY A CA 1
ATOM 1381 C C . GLY A 1 174 ? 12.304 -5.114 -16.874 1.00 80.75 174 GLY A C 1
ATOM 1382 O O . GLY A 1 174 ? 11.733 -6.087 -16.396 1.00 80.75 174 GLY A O 1
ATOM 1383 N N . THR A 1 175 ? 11.667 -4.230 -17.644 1.00 77.81 175 THR A N 1
ATOM 1384 C CA . THR A 1 175 ? 10.320 -4.449 -18.173 1.00 77.81 175 THR A CA 1
ATOM 1385 C C . THR A 1 175 ? 10.395 -5.494 -19.287 1.00 77.81 175 THR A C 1
ATOM 1387 O O . THR A 1 175 ? 10.725 -5.196 -20.432 1.00 77.81 175 THR A O 1
ATOM 1390 N N . SER A 1 176 ? 10.159 -6.750 -18.924 1.00 79.50 176 SER A N 1
ATOM 1391 C CA . SER A 1 176 ? 10.268 -7.912 -19.806 1.00 79.50 176 SER A CA 1
ATOM 1392 C C . SER A 1 176 ? 9.105 -8.867 -19.546 1.00 79.50 176 SER A C 1
ATOM 1394 O O . SER A 1 176 ? 8.648 -8.998 -18.414 1.00 79.50 176 SER A O 1
ATOM 1396 N N . PHE A 1 177 ? 8.652 -9.573 -20.586 1.00 83.50 177 PHE A N 1
ATOM 1397 C CA . PHE A 1 177 ? 7.686 -10.674 -20.448 1.00 83.50 177 PHE A CA 1
ATOM 1398 C C . PHE A 1 177 ? 8.300 -11.941 -19.833 1.00 83.50 177 PHE A C 1
ATOM 1400 O O . PHE A 1 177 ? 7.593 -12.908 -19.565 1.00 83.50 177 PHE A O 1
ATOM 1407 N N . TYR A 1 178 ? 9.613 -11.936 -19.619 1.00 86.38 178 TYR A N 1
ATOM 1408 C CA . TYR A 1 178 ? 10.362 -12.992 -18.962 1.00 86.38 178 TYR A CA 1
ATOM 1409 C C . TYR A 1 178 ? 11.096 -12.432 -17.744 1.00 86.38 178 TYR A C 1
ATOM 1411 O O . TYR A 1 178 ? 11.809 -11.431 -17.865 1.00 86.38 178 TYR A O 1
ATOM 1419 N N . LEU A 1 179 ? 10.945 -13.108 -16.605 1.00 90.06 179 LEU A N 1
ATOM 1420 C CA . LEU A 1 179 ? 11.609 -12.792 -15.345 1.00 90.06 179 LEU A CA 1
ATOM 1421 C C . LEU A 1 179 ? 12.469 -13.998 -14.925 1.00 90.06 179 LEU A C 1
ATOM 1423 O O . LEU A 1 179 ? 11.899 -15.050 -14.626 1.00 90.06 179 LEU A O 1
ATOM 1427 N N . PRO A 1 180 ? 13.811 -13.885 -14.931 1.00 93.31 180 PRO A N 1
ATOM 1428 C CA . PRO A 1 180 ? 14.700 -14.970 -14.520 1.00 93.31 180 PRO A CA 1
ATOM 1429 C C . PRO A 1 180 ? 14.433 -15.425 -13.082 1.00 93.31 180 PRO A C 1
ATOM 1431 O O . PRO A 1 180 ? 14.133 -14.600 -12.219 1.00 93.31 180 PRO A O 1
ATOM 1434 N N . GLU A 1 181 ? 14.626 -16.716 -12.789 1.00 95.06 181 GLU A N 1
ATOM 1435 C CA . GLU A 1 181 ? 14.436 -17.265 -11.433 1.00 95.06 181 GLU A CA 1
ATOM 1436 C C . GLU A 1 181 ? 15.249 -16.510 -10.373 1.00 95.06 181 GLU A C 1
ATOM 1438 O O . GLU A 1 181 ? 14.733 -16.203 -9.300 1.00 95.06 181 GLU A O 1
ATOM 1443 N N . SER A 1 182 ? 16.478 -16.104 -10.709 1.00 94.94 182 SER A N 1
ATOM 1444 C CA . SER A 1 182 ? 17.323 -15.304 -9.819 1.00 94.94 182 SER A CA 1
ATOM 1445 C C . SER A 1 182 ? 16.683 -13.976 -9.413 1.00 94.94 182 SER A C 1
ATOM 1447 O O . SER A 1 182 ? 16.860 -13.531 -8.284 1.00 94.94 182 SER A O 1
ATOM 1449 N N . ASP A 1 183 ? 15.946 -13.329 -10.316 1.00 93.81 183 ASP A N 1
ATOM 1450 C CA . ASP A 1 183 ? 15.279 -12.058 -10.028 1.00 93.81 183 ASP A CA 1
ATOM 1451 C C . ASP A 1 183 ? 13.994 -12.282 -9.226 1.00 93.81 183 ASP A C 1
ATOM 1453 O O . ASP A 1 183 ? 13.667 -11.483 -8.346 1.00 93.81 183 ASP A O 1
ATOM 1457 N N . VAL A 1 184 ? 13.306 -13.408 -9.447 1.00 94.56 184 VAL A N 1
ATOM 1458 C CA . VAL A 1 184 ? 12.183 -13.834 -8.599 1.00 94.56 184 VAL A CA 1
ATOM 1459 C C . VAL A 1 184 ? 12.646 -14.035 -7.155 1.00 94.56 184 VAL A C 1
ATOM 1461 O O . VAL A 1 184 ? 11.989 -13.559 -6.229 1.00 94.56 184 VAL A O 1
ATOM 1464 N N . ASP A 1 185 ? 13.781 -14.699 -6.944 1.00 96.94 185 ASP A N 1
ATOM 1465 C CA . ASP A 1 185 ? 14.312 -14.948 -5.601 1.00 96.94 185 ASP A CA 1
ATOM 1466 C C . ASP A 1 185 ? 14.736 -13.657 -4.896 1.00 96.94 185 ASP A C 1
ATOM 1468 O O . ASP A 1 185 ? 14.425 -13.465 -3.718 1.00 96.94 185 ASP A O 1
ATOM 1472 N N . LYS A 1 186 ? 15.339 -12.713 -5.626 1.00 96.56 186 LYS A N 1
ATOM 1473 C CA . LYS A 1 186 ? 15.627 -11.370 -5.101 1.00 96.56 186 LYS A CA 1
ATOM 1474 C C . LYS A 1 186 ? 14.353 -10.626 -4.705 1.00 96.56 186 LYS A C 1
ATOM 1476 O O . LYS A 1 186 ? 14.315 -10.012 -3.642 1.00 96.56 186 LYS A O 1
ATOM 1481 N N . LEU A 1 187 ? 13.289 -10.701 -5.506 1.00 95.38 187 LEU A N 1
ATOM 1482 C CA . LEU A 1 187 ? 12.004 -10.082 -5.166 1.00 95.38 187 LEU A CA 1
ATOM 1483 C C . LEU A 1 187 ? 11.352 -10.728 -3.935 1.00 95.38 187 LEU A C 1
ATOM 1485 O O . LEU A 1 187 ? 10.776 -10.017 -3.111 1.00 95.38 187 LEU A O 1
ATOM 1489 N N . ARG A 1 188 ? 11.467 -12.052 -3.768 1.00 96.31 188 ARG A N 1
ATOM 1490 C CA . ARG A 1 188 ? 10.999 -12.753 -2.559 1.00 96.31 188 ARG A CA 1
ATOM 1491 C C . ARG A 1 188 ? 11.759 -12.297 -1.319 1.00 96.31 188 ARG A C 1
ATOM 1493 O O . ARG A 1 188 ? 11.136 -12.001 -0.300 1.00 96.31 188 ARG A O 1
ATOM 1500 N N . GLU A 1 189 ? 13.081 -12.196 -1.415 1.00 97.62 189 GLU A N 1
ATOM 1501 C CA . GLU A 1 189 ? 13.916 -11.724 -0.311 1.00 97.62 189 GLU A CA 1
ATOM 1502 C C . GLU A 1 189 ? 13.629 -10.255 0.027 1.00 97.62 189 GLU A C 1
ATOM 1504 O O . GLU A 1 189 ? 13.451 -9.901 1.193 1.00 97.62 189 GLU A O 1
ATOM 1509 N N . ALA A 1 190 ? 13.476 -9.403 -0.988 1.00 96.62 190 ALA A N 1
ATOM 1510 C CA . ALA A 1 190 ? 13.055 -8.018 -0.812 1.00 96.62 190 ALA A CA 1
ATOM 1511 C C . ALA A 1 190 ? 11.698 -7.917 -0.096 1.00 96.62 190 ALA A C 1
ATOM 1513 O O . ALA A 1 190 ? 11.554 -7.143 0.852 1.00 96.62 190 ALA A O 1
ATOM 1514 N N . ALA A 1 191 ? 10.711 -8.720 -0.506 1.00 95.31 191 ALA A N 1
ATOM 1515 C CA . ALA A 1 191 ? 9.403 -8.756 0.138 1.00 95.31 191 ALA A CA 1
ATOM 1516 C C . ALA A 1 191 ? 9.506 -9.173 1.613 1.00 95.31 191 ALA A C 1
ATOM 1518 O O . ALA A 1 191 ? 8.889 -8.530 2.463 1.00 95.31 191 ALA A O 1
ATOM 1519 N N . ARG A 1 192 ? 10.318 -10.193 1.931 1.00 96.94 192 ARG A N 1
ATOM 1520 C CA . ARG A 1 192 ? 10.567 -10.634 3.312 1.00 96.94 192 ARG A CA 1
ATOM 1521 C C . ARG A 1 192 ? 11.102 -9.488 4.170 1.00 96.94 192 ARG A C 1
ATOM 1523 O O . ARG A 1 192 ? 10.517 -9.187 5.208 1.00 96.94 192 ARG A O 1
ATOM 1530 N N . ILE A 1 193 ? 12.151 -8.809 3.704 1.00 97.62 193 ILE A N 1
ATOM 1531 C CA . ILE A 1 193 ? 12.775 -7.684 4.417 1.00 97.62 193 ILE A CA 1
ATOM 1532 C C . ILE A 1 193 ? 11.770 -6.544 4.635 1.00 97.62 193 ILE A C 1
ATOM 1534 O O . ILE A 1 193 ? 11.629 -6.046 5.752 1.00 97.62 193 ILE A O 1
ATOM 1538 N N . LEU A 1 194 ? 11.041 -6.143 3.590 1.00 97.00 194 LEU A N 1
ATOM 1539 C CA . LEU A 1 194 ? 10.076 -5.042 3.670 1.00 97.00 194 LEU A CA 1
ATOM 1540 C C . LEU A 1 194 ? 8.921 -5.348 4.631 1.00 97.00 194 LEU A C 1
ATOM 1542 O O . LEU A 1 194 ? 8.498 -4.476 5.393 1.00 97.00 194 LEU A O 1
ATOM 1546 N N . LEU A 1 195 ? 8.420 -6.585 4.624 1.00 95.94 195 LEU A N 1
ATOM 1547 C CA . LEU A 1 195 ? 7.375 -7.032 5.545 1.00 95.94 195 LEU A CA 1
ATOM 1548 C C . LEU A 1 195 ? 7.885 -7.075 6.991 1.00 95.94 195 LEU A C 1
ATOM 1550 O O . LEU A 1 195 ? 7.207 -6.577 7.887 1.00 95.94 195 LEU A O 1
ATOM 1554 N N . GLU A 1 196 ? 9.090 -7.599 7.227 1.00 96.06 196 GLU A N 1
ATOM 1555 C CA . GLU A 1 196 ? 9.721 -7.635 8.555 1.00 96.06 196 GLU A CA 1
ATOM 1556 C C . GLU A 1 196 ? 9.964 -6.234 9.135 1.00 96.06 196 GLU A C 1
ATOM 1558 O O . GLU A 1 196 ? 9.890 -6.044 10.350 1.00 96.06 196 GLU A O 1
ATOM 1563 N N . GLN A 1 197 ? 10.204 -5.232 8.292 1.00 95.69 197 GLN A N 1
ATOM 1564 C CA . GLN A 1 197 ? 10.395 -3.844 8.718 1.00 95.69 197 GLN A CA 1
ATOM 1565 C C . GLN A 1 197 ? 9.075 -3.082 8.928 1.00 95.69 197 GLN A C 1
ATOM 1567 O O . GLN A 1 197 ? 9.052 -2.071 9.639 1.00 95.69 197 GLN A O 1
ATOM 1572 N N . SER A 1 198 ? 7.964 -3.542 8.341 1.00 95.94 198 SER A N 1
ATOM 1573 C CA . SER A 1 198 ? 6.685 -2.828 8.385 1.00 95.94 198 SER A CA 1
ATOM 1574 C C . SER A 1 198 ? 5.958 -3.017 9.718 1.00 95.94 198 SER A C 1
ATOM 1576 O O . SER A 1 198 ? 5.439 -4.085 10.049 1.00 95.94 198 SER A O 1
ATOM 1578 N N . LYS A 1 199 ? 5.829 -1.924 10.476 1.00 95.88 199 LYS A N 1
ATOM 1579 C CA . LYS A 1 199 ? 5.053 -1.894 11.727 1.00 95.88 199 LYS A CA 1
ATOM 1580 C C . LYS A 1 199 ? 3.569 -2.153 11.477 1.00 95.88 199 LYS A C 1
ATOM 1582 O O . LYS A 1 199 ? 2.909 -2.805 12.284 1.00 95.88 199 LYS A O 1
ATOM 1587 N N . GLU A 1 200 ? 3.048 -1.642 10.368 1.00 93.56 200 GLU A N 1
ATOM 1588 C CA . GLU A 1 200 ? 1.661 -1.799 9.940 1.00 93.56 200 GLU A CA 1
ATOM 1589 C C . GLU A 1 200 ? 1.357 -3.266 9.633 1.00 93.56 200 GLU A C 1
ATOM 1591 O O . GLU A 1 200 ? 0.310 -3.768 10.047 1.00 93.56 200 GLU A O 1
ATOM 1596 N N . TYR A 1 201 ? 2.290 -3.969 8.981 1.00 95.19 201 TYR A N 1
ATOM 1597 C CA . TYR A 1 201 ? 2.180 -5.402 8.723 1.00 95.19 201 TYR A CA 1
ATOM 1598 C C . TYR A 1 201 ? 2.150 -6.212 10.022 1.00 95.19 201 TYR A C 1
ATOM 1600 O O . TYR A 1 201 ? 1.239 -7.015 10.223 1.00 95.19 201 TYR A O 1
ATOM 1608 N N . HIS A 1 202 ? 3.063 -5.942 10.959 1.00 96.56 202 HIS A N 1
ATOM 1609 C CA . HIS A 1 202 ? 3.053 -6.599 12.273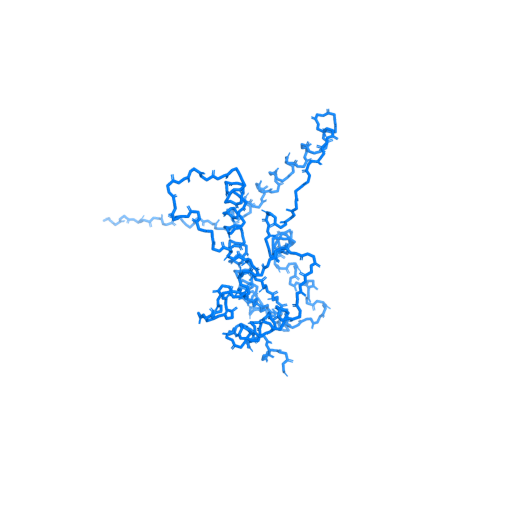 1.00 96.56 202 HIS A CA 1
ATOM 1610 C C . HIS A 1 202 ? 1.760 -6.339 13.049 1.00 96.56 202 HIS A C 1
ATOM 1612 O O . HIS A 1 202 ? 1.208 -7.242 13.682 1.00 96.56 202 HIS A O 1
ATOM 1618 N N . ALA A 1 203 ? 1.234 -5.113 12.983 1.00 94.56 203 ALA A N 1
ATOM 1619 C CA . ALA A 1 203 ? -0.042 -4.768 13.598 1.00 94.56 203 ALA A CA 1
ATOM 1620 C C . ALA A 1 203 ? -1.222 -5.514 12.952 1.00 94.56 203 ALA A C 1
ATOM 1622 O O . ALA A 1 203 ? -2.151 -5.903 13.666 1.00 94.56 203 ALA A O 1
ATOM 1623 N N . ALA A 1 204 ? -1.181 -5.721 11.633 1.00 91.75 204 ALA A N 1
ATOM 1624 C CA . ALA A 1 204 ? -2.169 -6.498 10.896 1.00 91.75 204 ALA A CA 1
ATOM 1625 C C . ALA A 1 204 ? -2.101 -7.988 11.264 1.00 91.75 204 ALA A C 1
ATOM 1627 O O . ALA A 1 204 ? -3.130 -8.572 11.599 1.00 91.75 204 ALA A O 1
ATOM 1628 N N . LEU A 1 205 ? -0.903 -8.581 11.299 1.00 93.31 205 LEU A N 1
ATOM 1629 C CA . LEU A 1 205 ? -0.694 -9.975 11.707 1.00 93.31 205 LEU A CA 1
ATOM 1630 C C . LEU A 1 205 ? -1.203 -10.243 13.124 1.00 93.31 205 LEU A C 1
ATOM 1632 O O . LEU A 1 205 ? -1.964 -11.182 13.340 1.00 93.31 205 LEU A O 1
ATOM 1636 N N . LYS A 1 206 ? -0.862 -9.374 14.083 1.00 94.12 206 LYS A N 1
ATOM 1637 C CA . LYS A 1 206 ? -1.337 -9.488 15.470 1.00 94.12 206 LYS A CA 1
ATOM 1638 C C . LYS A 1 206 ? -2.865 -9.426 15.584 1.00 94.12 206 LYS A C 1
ATOM 1640 O O . LYS A 1 206 ? -3.425 -9.901 16.561 1.00 94.12 206 LYS A O 1
ATOM 1645 N N . ALA A 1 207 ? -3.543 -8.798 14.625 1.00 88.19 207 ALA A N 1
ATOM 1646 C CA . ALA A 1 207 ? -4.999 -8.701 14.612 1.00 88.19 207 ALA A CA 1
ATOM 1647 C C . ALA A 1 207 ? -5.696 -9.936 14.019 1.00 88.19 207 ALA A C 1
ATOM 1649 O O . ALA A 1 207 ? -6.918 -10.046 14.153 1.00 88.19 207 ALA A O 1
ATOM 1650 N N . LEU A 1 208 ? -4.949 -10.809 13.333 1.00 82.12 208 LEU A N 1
ATOM 1651 C CA . LEU A 1 208 ? -5.434 -12.064 12.752 1.00 82.12 208 LEU A CA 1
ATOM 1652 C C . LEU A 1 208 ? -5.217 -13.282 13.662 1.00 82.12 208 LEU A C 1
ATOM 1654 O O . LEU A 1 208 ? -5.861 -14.304 13.438 1.00 82.12 208 LEU A O 1
ATOM 1658 N N . GLN A 1 209 ? -4.315 -13.170 14.639 1.00 76.00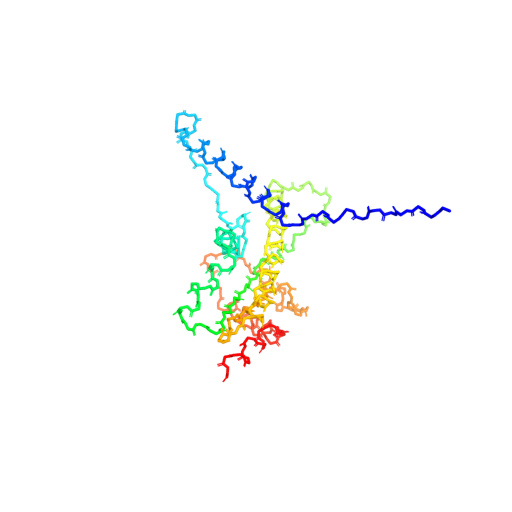 209 GLN A N 1
ATOM 1659 C CA . GLN A 1 209 ? -4.064 -14.164 15.688 1.00 76.00 209 GLN A CA 1
ATOM 1660 C C . GLN A 1 209 ? -5.119 -14.070 16.794 1.00 76.00 209 GLN A C 1
ATOM 1662 O O . GLN A 1 209 ? -5.519 -15.139 17.300 1.00 76.00 209 GLN A O 1
#

pLDDT: mean 72.79, std 18.96, range [30.14, 97.62]

Radius of gyration: 22.75 Å; Cα contacts (8 Å, |Δi|>4): 154; chains: 1; bounding box: 50×66×59 Å